Protein AF-A0A935S650-F1 (afdb_monomer_lite)

Structure (mmCIF, N/CA/C/O backbone):
data_AF-A0A935S650-F1
#
_entry.id   AF-A0A935S650-F1
#
loop_
_atom_site.group_PDB
_atom_site.id
_atom_site.type_symbol
_atom_site.label_atom_id
_atom_site.label_alt_id
_atom_site.label_comp_id
_atom_site.label_asym_id
_atom_site.label_entity_id
_atom_site.label_seq_id
_atom_site.pdbx_PDB_ins_code
_atom_site.Cartn_x
_atom_site.Cartn_y
_atom_site.Cartn_z
_atom_site.occupancy
_atom_site.B_iso_or_equiv
_atom_site.auth_seq_id
_atom_site.auth_comp_id
_atom_site.auth_asym_id
_atom_site.auth_atom_id
_atom_site.pdbx_PDB_model_num
ATOM 1 N N . MET A 1 1 ? -22.425 5.158 21.157 1.00 44.53 1 MET A N 1
ATOM 2 C CA . MET A 1 1 ? -22.188 5.793 22.483 1.00 44.53 1 MET A CA 1
ATOM 3 C C . MET A 1 1 ? -23.278 5.501 23.523 1.00 44.53 1 MET A C 1
ATOM 5 O O . MET A 1 1 ? -22.926 5.387 24.690 1.00 44.53 1 MET A O 1
ATOM 9 N N . LYS A 1 2 ? -24.559 5.324 23.147 1.00 39.94 2 LYS A N 1
ATOM 10 C CA . LYS A 1 2 ? -25.640 4.951 24.092 1.00 39.94 2 LYS A CA 1
ATOM 11 C C . LYS A 1 2 ? -25.453 3.573 24.757 1.00 39.94 2 LYS A C 1
ATOM 13 O O . LYS A 1 2 ? -25.749 3.419 25.933 1.00 39.94 2 LYS A O 1
ATOM 18 N N . GLU A 1 3 ? -24.886 2.600 24.050 1.00 50.50 3 GLU A N 1
ATOM 19 C CA . GLU A 1 3 ? -24.751 1.213 24.533 1.00 50.50 3 GLU A CA 1
ATOM 20 C C . GLU A 1 3 ? -23.638 1.019 25.583 1.00 50.50 3 GLU A C 1
ATOM 22 O O . GLU A 1 3 ? -23.777 0.264 26.544 1.00 50.50 3 GLU A O 1
ATOM 27 N N . ILE A 1 4 ? -22.547 1.778 25.440 1.00 54.16 4 ILE A N 1
ATOM 28 C CA . ILE A 1 4 ? -21.405 1.791 26.366 1.00 54.16 4 ILE A CA 1
ATOM 29 C C . ILE A 1 4 ? -21.787 2.445 27.698 1.00 54.16 4 ILE A C 1
ATOM 31 O O . ILE A 1 4 ? -21.360 1.981 28.752 1.00 54.16 4 ILE A O 1
ATOM 35 N N . GLY A 1 5 ? -22.628 3.486 27.663 1.00 46.88 5 GLY A N 1
ATOM 36 C CA . GLY A 1 5 ? -23.186 4.114 28.864 1.00 46.88 5 GLY A CA 1
ATOM 37 C C . GLY A 1 5 ? -24.144 3.192 29.623 1.00 46.88 5 GLY A C 1
ATOM 38 O O . GLY A 1 5 ? -24.077 3.123 30.847 1.00 46.88 5 GLY A O 1
ATOM 39 N N . LEU A 1 6 ? -24.963 2.417 28.900 1.00 52.47 6 LEU A N 1
ATOM 40 C CA . LEU A 1 6 ? -25.920 1.476 29.489 1.00 52.47 6 LEU A CA 1
ATOM 41 C C . LEU A 1 6 ? -25.228 0.262 30.137 1.00 52.47 6 LEU A C 1
ATOM 43 O O . LEU A 1 6 ? -25.540 -0.090 31.271 1.00 52.47 6 LEU A O 1
ATOM 47 N N . ARG A 1 7 ? -24.219 -0.337 29.482 1.00 54.44 7 ARG A N 1
ATOM 48 C CA . ARG A 1 7 ? -23.459 -1.474 30.054 1.00 54.44 7 ARG A CA 1
ATOM 49 C C . ARG A 1 7 ? -22.624 -1.103 31.278 1.00 54.44 7 ARG A C 1
ATOM 51 O O . ARG A 1 7 ? -22.402 -1.940 32.149 1.00 54.44 7 ARG A O 1
ATOM 58 N N . LYS A 1 8 ? -22.174 0.148 31.363 1.00 51.31 8 LYS A N 1
ATOM 59 C CA . LYS A 1 8 ? -21.418 0.656 32.512 1.00 51.31 8 LYS A CA 1
ATOM 60 C C . LYS A 1 8 ? -22.317 0.956 33.714 1.00 51.31 8 LYS A C 1
ATOM 62 O O . LYS A 1 8 ? -21.883 0.759 34.842 1.00 51.31 8 LYS A O 1
ATOM 67 N N . ALA A 1 9 ? -23.564 1.367 33.466 1.00 49.00 9 ALA A N 1
ATOM 68 C CA . ALA A 1 9 ? -24.593 1.542 34.493 1.00 49.00 9 ALA A CA 1
ATOM 69 C C . ALA A 1 9 ? -25.080 0.205 35.088 1.00 49.00 9 ALA A C 1
ATOM 71 O O . ALA A 1 9 ? -25.530 0.174 36.226 1.00 49.00 9 ALA A O 1
ATOM 72 N N . LEU A 1 10 ? -24.935 -0.899 34.344 1.00 49.69 10 LEU A N 1
ATOM 73 C CA . LEU A 1 10 ? -25.319 -2.256 34.757 1.00 49.69 10 LEU A CA 1
ATOM 74 C C . LEU A 1 10 ? -24.175 -3.075 35.397 1.00 49.69 10 LEU A C 1
ATOM 76 O O . LEU A 1 10 ? -24.329 -4.272 35.611 1.00 49.69 10 LEU A O 1
ATOM 80 N N . GLY A 1 11 ? -23.024 -2.462 35.704 1.00 46.97 11 GLY A N 1
ATOM 81 C CA . GLY A 1 11 ? -21.933 -3.131 36.432 1.00 46.97 11 GLY A CA 1
ATOM 82 C C . GLY A 1 11 ? -20.932 -3.921 35.577 1.00 46.97 11 GLY A C 1
ATOM 83 O O . GLY A 1 11 ? -20.191 -4.747 36.108 1.00 46.97 11 GLY A O 1
ATOM 84 N N . SER A 1 12 ? -20.852 -3.683 34.261 1.00 50.22 12 SER A N 1
ATOM 85 C CA . SER A 1 12 ? -19.874 -4.383 33.413 1.00 50.22 12 SER A CA 1
ATOM 86 C C . SER A 1 12 ? -18.430 -3.950 33.725 1.00 50.22 12 SER A C 1
ATOM 88 O O . SER A 1 12 ? -18.056 -2.779 33.598 1.00 50.22 12 SER A O 1
ATOM 90 N N . TYR A 1 13 ? -17.603 -4.923 34.125 1.00 60.00 13 TYR A N 1
ATOM 91 C CA . TYR A 1 13 ? -16.174 -4.762 34.394 1.00 60.00 13 TYR A CA 1
ATOM 92 C C . TYR A 1 13 ? -15.436 -4.232 33.153 1.00 60.00 13 TYR A C 1
ATOM 94 O O . TYR A 1 13 ? -15.583 -4.759 32.051 1.00 60.00 13 TYR A O 1
ATOM 102 N N . LYS A 1 14 ? -14.556 -3.237 33.341 1.00 58.75 14 LYS A N 1
ATOM 103 C CA . LYS A 1 14 ? -13.725 -2.602 32.290 1.00 58.75 14 LYS A CA 1
ATOM 104 C C . LYS A 1 14 ? -13.040 -3.597 31.329 1.00 58.75 14 LYS A C 1
ATOM 106 O O . LYS A 1 14 ? -12.880 -3.298 30.150 1.00 58.75 14 LYS A O 1
ATOM 111 N N . SER A 1 15 ? -12.693 -4.793 31.813 1.00 62.84 15 SER A N 1
ATOM 112 C CA . SER A 1 15 ? -12.091 -5.893 31.038 1.00 62.84 15 SER A CA 1
ATOM 113 C C . SER A 1 15 ? -12.995 -6.455 29.926 1.00 62.84 15 SER A C 1
ATOM 115 O O . SER A 1 15 ? -12.497 -6.904 28.893 1.00 62.84 15 SER A O 1
ATOM 117 N N . GLN A 1 16 ? -14.320 -6.436 30.099 1.00 66.19 16 GLN A N 1
ATOM 118 C CA . GLN A 1 16 ? -15.260 -6.963 29.105 1.00 66.19 16 GLN A CA 1
ATOM 119 C C . GLN A 1 16 ? -15.404 -6.013 27.906 1.00 66.19 16 GLN A C 1
ATOM 121 O O . GLN A 1 16 ? -15.473 -6.464 26.765 1.00 66.19 16 GLN A O 1
ATOM 126 N N . MET A 1 17 ? -15.366 -4.698 28.149 1.00 66.38 17 MET A N 1
ATOM 127 C CA . MET A 1 17 ? -15.367 -3.687 27.084 1.00 66.38 17 MET A CA 1
ATOM 128 C C . MET A 1 17 ? -14.085 -3.733 26.249 1.00 66.38 17 MET A C 1
ATOM 130 O O . MET A 1 17 ? -14.154 -3.697 25.025 1.00 66.38 17 MET A O 1
ATOM 134 N N . VAL A 1 18 ? -12.926 -3.873 26.901 1.00 67.38 18 VAL A N 1
ATOM 135 C CA . VAL A 1 18 ? -11.626 -4.016 26.220 1.00 67.38 18 VAL A CA 1
ATOM 136 C C . VAL A 1 18 ? -11.619 -5.231 25.291 1.00 67.38 18 VAL A C 1
ATOM 138 O O . VAL A 1 18 ? -11.234 -5.106 24.132 1.00 67.38 18 VAL A O 1
ATOM 141 N N . ARG A 1 19 ? -12.101 -6.390 25.764 1.00 70.50 19 ARG A N 1
ATOM 142 C CA . ARG A 1 19 ? -12.183 -7.614 24.948 1.00 70.50 19 ARG A CA 1
ATOM 143 C C . ARG A 1 19 ? -13.091 -7.462 23.727 1.00 70.50 19 ARG A C 1
ATOM 145 O O . ARG A 1 19 ? -12.725 -7.938 22.660 1.00 70.50 19 ARG A O 1
ATOM 152 N N . LEU A 1 20 ? -14.229 -6.779 23.864 1.00 78.69 20 LEU A N 1
ATOM 153 C CA . LEU A 1 20 ? -15.151 -6.544 22.750 1.00 78.69 20 LEU A CA 1
ATOM 154 C C . LEU A 1 20 ? -14.528 -5.653 21.666 1.00 78.69 20 LEU A C 1
ATOM 156 O O . LEU A 1 20 ? -14.564 -6.014 20.496 1.00 78.69 20 LEU A O 1
ATOM 160 N N . PHE A 1 21 ? -13.906 -4.536 22.055 1.00 70.06 21 PHE A N 1
ATOM 161 C CA . PHE A 1 21 ? -13.260 -3.630 21.098 1.00 70.06 21 PHE A CA 1
ATOM 162 C C . PHE A 1 21 ? -12.062 -4.269 20.392 1.00 70.06 21 PHE A C 1
ATOM 164 O O . PHE A 1 21 ? -11.855 -4.048 19.198 1.00 70.06 21 PHE A O 1
ATOM 171 N N . LEU A 1 22 ? -11.279 -5.076 21.113 1.00 74.44 22 LEU A N 1
ATOM 172 C CA . LEU A 1 22 ? -10.194 -5.845 20.509 1.00 74.44 22 LEU A CA 1
ATOM 173 C C . LEU A 1 22 ? -10.743 -6.865 19.506 1.00 74.44 22 LEU A C 1
ATOM 175 O O . LEU A 1 22 ? -10.247 -6.923 18.386 1.00 74.44 22 LEU A O 1
ATOM 179 N N . ALA A 1 23 ? -11.791 -7.615 19.863 1.00 80.19 23 ALA A N 1
ATOM 180 C CA . ALA A 1 23 ? -12.423 -8.578 18.959 1.00 80.19 23 ALA A CA 1
ATOM 181 C C . ALA A 1 23 ? -12.992 -7.911 17.694 1.00 80.19 23 ALA A C 1
ATOM 183 O O . ALA A 1 23 ? -12.776 -8.408 16.592 1.00 80.19 23 ALA A O 1
ATOM 184 N N . GLU A 1 24 ? -13.654 -6.761 17.833 1.00 77.06 24 GLU A N 1
ATOM 185 C CA . GLU A 1 24 ? -14.168 -5.975 16.704 1.00 77.06 24 GLU A CA 1
ATOM 186 C C . GLU A 1 24 ? -13.035 -5.485 15.787 1.00 77.06 24 GLU A C 1
ATOM 188 O O . GLU A 1 24 ? -13.132 -5.570 14.563 1.00 77.06 24 GLU A O 1
ATOM 193 N N . SER A 1 25 ? -11.916 -5.049 16.372 1.00 79.62 25 SER A N 1
ATOM 194 C CA . SER A 1 25 ? -10.740 -4.607 15.612 1.00 79.62 25 SER A CA 1
ATOM 195 C C . SER A 1 25 ? -10.094 -5.758 14.839 1.00 79.62 25 SER A C 1
ATOM 197 O O . SER A 1 25 ? -9.753 -5.596 13.668 1.00 79.62 25 SER A O 1
ATOM 199 N N . TYR A 1 26 ? -9.984 -6.939 15.455 1.00 81.31 26 TYR A N 1
ATOM 200 C CA . TYR A 1 26 ? -9.509 -8.147 14.777 1.00 81.31 26 TYR A CA 1
ATOM 201 C C . TYR A 1 26 ? -10.438 -8.584 13.643 1.00 81.31 26 TYR A C 1
ATOM 203 O O . TYR A 1 26 ? -9.949 -8.904 12.560 1.00 81.31 26 TYR A O 1
ATOM 211 N N . LEU A 1 27 ? -11.758 -8.552 13.850 1.00 84.69 27 LEU A N 1
ATOM 212 C CA . LEU A 1 27 ? -12.728 -8.843 12.790 1.00 84.69 27 LEU A CA 1
ATOM 213 C C . LEU A 1 27 ? -12.543 -7.903 11.597 1.00 84.69 27 LEU A C 1
ATOM 215 O O . LEU A 1 27 ? -12.499 -8.368 10.461 1.00 84.69 27 LEU A O 1
ATOM 219 N N . ASN A 1 28 ? -12.362 -6.605 11.845 1.00 82.88 28 ASN A N 1
ATOM 220 C CA . ASN A 1 28 ? -12.142 -5.633 10.778 1.00 82.88 28 ASN A CA 1
ATOM 221 C C . ASN A 1 28 ? -10.855 -5.919 9.981 1.00 82.88 28 ASN A C 1
ATOM 223 O O . ASN A 1 28 ? -10.863 -5.881 8.752 1.00 82.88 28 ASN A O 1
ATOM 227 N N . VAL A 1 29 ? -9.759 -6.280 10.660 1.00 85.75 29 VAL A N 1
ATOM 228 C CA . VAL A 1 29 ? -8.507 -6.667 9.985 1.00 85.75 29 VAL A CA 1
ATOM 229 C C . VAL A 1 29 ? -8.689 -7.935 9.147 1.00 85.75 29 VAL A C 1
ATOM 231 O O . VAL A 1 29 ? -8.203 -7.990 8.019 1.00 85.75 29 VAL A O 1
ATOM 234 N N . ILE A 1 30 ? -9.428 -8.929 9.646 1.00 86.12 30 ILE A N 1
ATOM 235 C CA . ILE A 1 30 ? -9.729 -10.155 8.890 1.00 86.12 30 ILE A CA 1
ATOM 236 C C . ILE A 1 30 ? -10.557 -9.837 7.637 1.00 86.12 30 ILE A C 1
ATOM 238 O O . ILE A 1 30 ? -10.225 -10.318 6.553 1.00 86.12 30 ILE A O 1
ATOM 242 N N . PHE A 1 31 ? -11.586 -8.990 7.751 1.00 88.94 31 PHE A N 1
ATOM 243 C CA . PHE A 1 31 ? -12.381 -8.555 6.598 1.00 88.94 31 PHE A CA 1
ATOM 244 C C . PHE A 1 31 ? -11.538 -7.796 5.569 1.00 88.94 31 PHE A C 1
ATOM 246 O O . PHE A 1 31 ? -11.625 -8.087 4.376 1.00 88.94 31 PHE A O 1
ATOM 253 N N . ALA A 1 32 ? -10.683 -6.875 6.016 1.00 88.12 32 ALA A N 1
ATOM 254 C CA . ALA A 1 32 ? -9.783 -6.139 5.135 1.00 88.12 32 ALA A CA 1
ATOM 255 C C . ALA A 1 32 ? -8.800 -7.069 4.404 1.00 88.12 32 ALA A C 1
ATOM 257 O O . ALA A 1 32 ? -8.544 -6.881 3.215 1.00 88.12 32 ALA A O 1
ATOM 258 N N . LEU A 1 33 ? -8.286 -8.104 5.076 1.00 87.75 33 LEU A N 1
ATOM 259 C CA . LEU A 1 33 ? -7.411 -9.103 4.456 1.00 87.75 33 LEU A CA 1
ATOM 260 C C . LEU A 1 33 ? -8.126 -9.964 3.425 1.00 87.75 33 LEU A C 1
ATOM 262 O O . LEU A 1 33 ? -7.573 -10.204 2.349 1.00 87.75 33 LEU A O 1
ATOM 266 N N . ALA A 1 34 ? -9.339 -10.421 3.738 1.00 89.81 34 ALA A N 1
ATOM 267 C CA . ALA A 1 34 ? -10.153 -11.174 2.793 1.00 89.81 34 ALA A CA 1
ATOM 268 C C . ALA A 1 34 ? -10.420 -10.330 1.540 1.00 89.81 34 ALA A C 1
ATOM 270 O O . ALA A 1 34 ? -10.147 -10.770 0.424 1.00 89.81 34 ALA A O 1
ATOM 271 N N . PHE A 1 35 ? -10.843 -9.079 1.733 1.00 92.19 35 PHE A N 1
ATOM 272 C CA . PHE A 1 35 ? -11.091 -8.139 0.646 1.00 92.19 35 PHE A CA 1
ATOM 273 C C . PHE A 1 35 ? -9.831 -7.863 -0.188 1.00 92.19 35 PHE A C 1
ATOM 275 O O . PHE A 1 35 ? -9.854 -7.991 -1.410 1.00 92.19 35 PHE A O 1
ATOM 282 N N . SER A 1 36 ? -8.702 -7.566 0.461 1.00 88.69 36 SER A N 1
ATOM 283 C CA . SER A 1 36 ? -7.420 -7.326 -0.214 1.00 88.69 36 SER A CA 1
ATOM 284 C C . SER A 1 36 ? -6.949 -8.537 -1.025 1.00 88.69 36 SER A C 1
ATOM 286 O O . SER A 1 36 ? -6.438 -8.369 -2.131 1.00 88.69 36 SER A O 1
ATOM 288 N N . THR A 1 37 ? -7.163 -9.756 -0.521 1.00 88.75 37 THR A N 1
ATOM 289 C CA . THR A 1 37 ? -6.792 -10.990 -1.232 1.00 88.75 37 THR A CA 1
ATOM 290 C C . THR A 1 37 ? -7.621 -11.178 -2.504 1.00 88.75 37 THR A C 1
ATOM 292 O O . THR A 1 37 ? -7.067 -11.536 -3.543 1.00 88.75 37 THR A O 1
ATOM 295 N N . VAL A 1 38 ? -8.924 -10.880 -2.454 1.00 91.81 38 VAL A N 1
ATOM 296 C CA . VAL A 1 38 ? -9.804 -10.918 -3.635 1.00 91.81 38 VAL A CA 1
ATOM 297 C C . VAL A 1 38 ? -9.360 -9.894 -4.680 1.00 91.81 38 VAL A C 1
ATOM 299 O O . VAL A 1 38 ? -9.210 -10.236 -5.852 1.00 91.81 38 VAL A O 1
ATOM 302 N N . VAL A 1 39 ? -9.089 -8.656 -4.255 1.00 92.50 39 VAL A N 1
ATOM 303 C CA . VAL A 1 39 ? -8.616 -7.592 -5.155 1.00 92.50 39 VAL A CA 1
ATOM 304 C C . VAL A 1 39 ? -7.274 -7.958 -5.791 1.00 92.50 39 VAL A C 1
ATOM 306 O O . VAL A 1 39 ? -7.117 -7.781 -6.995 1.00 92.50 39 VAL A O 1
ATOM 309 N N . TYR A 1 40 ? -6.330 -8.522 -5.029 1.00 90.25 40 TYR A N 1
ATOM 310 C CA . TYR A 1 40 ? -5.056 -9.008 -5.572 1.00 90.25 40 TYR A CA 1
ATOM 311 C C . TYR A 1 40 ? -5.270 -10.040 -6.684 1.00 90.25 40 TYR A C 1
ATOM 313 O O . TYR A 1 40 ? -4.647 -9.940 -7.738 1.00 90.25 40 TYR A O 1
ATOM 321 N N . TRP A 1 41 ? -6.158 -11.014 -6.470 1.00 88.31 41 TRP A N 1
ATOM 322 C CA . TRP A 1 41 ? -6.380 -12.083 -7.442 1.00 88.31 41 TRP A CA 1
ATOM 323 C C . TRP A 1 41 ? -6.990 -11.562 -8.750 1.00 88.31 41 TRP A C 1
ATOM 325 O O . TRP A 1 41 ? -6.620 -12.027 -9.824 1.00 88.31 41 TRP A O 1
ATOM 335 N N . LEU A 1 42 ? -7.854 -10.544 -8.667 1.00 89.81 42 LEU A N 1
ATOM 336 C CA . LEU A 1 42 ? -8.420 -9.856 -9.833 1.00 89.81 42 LEU A CA 1
ATOM 337 C C . LEU A 1 42 ? -7.412 -8.931 -10.534 1.00 89.81 42 LEU A C 1
ATOM 339 O O . LEU A 1 42 ? -7.421 -8.829 -11.758 1.00 89.81 42 LEU A O 1
ATOM 343 N N . ALA A 1 43 ? -6.540 -8.262 -9.777 1.00 87.94 43 ALA A N 1
ATOM 344 C CA . ALA A 1 43 ? -5.564 -7.316 -10.316 1.00 87.94 43 ALA A CA 1
ATOM 345 C C . ALA A 1 43 ? -4.319 -7.997 -10.913 1.00 87.94 43 ALA A C 1
ATOM 347 O O . ALA A 1 43 ? -3.727 -7.464 -11.851 1.00 87.94 43 ALA A O 1
ATOM 348 N N . LYS A 1 44 ? -3.930 -9.176 -10.405 1.00 86.56 44 LYS A N 1
ATOM 349 C CA . LYS A 1 44 ? -2.772 -9.952 -10.883 1.00 86.56 44 LYS A CA 1
ATOM 350 C C . LYS A 1 44 ? -2.750 -10.141 -12.409 1.00 86.56 44 LYS A C 1
ATOM 352 O O . LYS A 1 44 ? -1.751 -9.744 -13.001 1.00 86.56 44 LYS A O 1
ATOM 357 N N . PRO A 1 45 ? -3.798 -10.678 -13.069 1.00 87.06 45 PRO A N 1
ATOM 358 C CA . PRO A 1 45 ? -3.760 -10.890 -14.518 1.00 87.06 45 PRO A CA 1
ATOM 359 C C . PRO A 1 45 ? -3.658 -9.580 -15.311 1.00 87.06 45 PRO A C 1
ATOM 361 O O . PRO A 1 45 ? -3.013 -9.548 -16.353 1.00 87.06 45 PRO A O 1
ATOM 364 N N . LEU A 1 46 ? -4.250 -8.487 -14.814 1.00 85.06 46 LEU A N 1
ATOM 365 C CA . LEU A 1 46 ? -4.132 -7.172 -15.453 1.00 85.06 46 LEU A CA 1
ATOM 366 C C . LEU A 1 46 ? -2.676 -6.694 -15.445 1.00 85.06 46 LEU A C 1
ATOM 368 O O . LEU A 1 46 ? -2.173 -6.244 -16.469 1.00 85.06 46 LEU A O 1
ATOM 372 N N . PHE A 1 47 ? -1.986 -6.852 -14.315 1.00 82.69 47 PHE A N 1
ATOM 373 C CA . PHE A 1 47 ? -0.572 -6.498 -14.194 1.00 82.69 47 PHE A CA 1
ATOM 374 C C . PHE A 1 47 ? 0.347 -7.397 -15.027 1.00 82.69 47 PHE A C 1
ATOM 376 O O . PHE A 1 47 ? 1.276 -6.896 -15.655 1.00 82.69 47 PHE A O 1
ATOM 383 N N . GLU A 1 48 ? 0.089 -8.706 -15.066 1.00 86.19 48 GLU A N 1
ATOM 384 C CA . GLU A 1 48 ? 0.878 -9.642 -15.881 1.00 86.19 48 GLU A CA 1
ATOM 385 C C . GLU A 1 48 ? 0.796 -9.309 -17.378 1.00 86.19 48 GLU A C 1
ATOM 387 O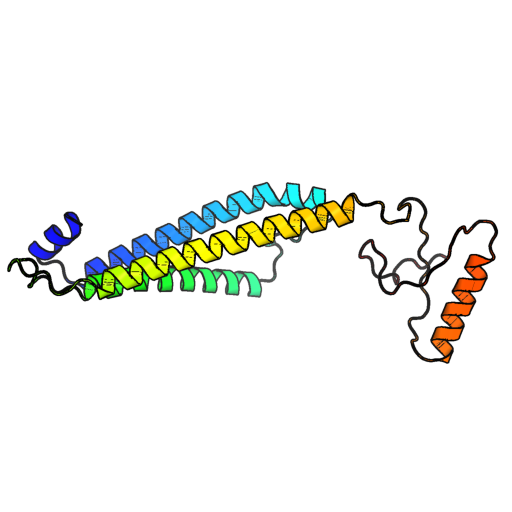 O . GLU A 1 48 ? 1.809 -9.395 -18.071 1.00 86.19 48 GLU A O 1
ATOM 392 N N . ASN A 1 49 ? -0.367 -8.852 -17.856 1.00 82.88 49 ASN A N 1
ATOM 393 C CA . ASN A 1 49 ? -0.542 -8.401 -19.240 1.00 82.88 49 ASN A CA 1
ATOM 394 C C . ASN A 1 49 ? 0.201 -7.090 -19.541 1.00 82.88 49 ASN A C 1
ATOM 396 O O . ASN A 1 49 ? 0.722 -6.931 -20.639 1.00 82.88 49 ASN A O 1
ATOM 400 N N . ILE A 1 50 ? 0.267 -6.155 -18.586 1.00 77.69 50 ILE A N 1
ATOM 401 C CA . ILE A 1 50 ? 0.975 -4.875 -18.776 1.00 77.69 50 ILE A CA 1
ATOM 402 C C . ILE A 1 50 ? 2.493 -5.096 -18.836 1.00 77.69 50 ILE A C 1
ATOM 404 O O . ILE A 1 50 ? 3.176 -4.497 -19.659 1.00 77.69 50 ILE A O 1
ATOM 408 N N . VAL A 1 51 ? 3.028 -5.962 -17.970 1.00 78.31 51 VAL A N 1
ATOM 409 C CA . VAL A 1 51 ? 4.482 -6.182 -17.838 1.00 78.31 51 VAL A CA 1
ATOM 410 C C . VAL A 1 51 ? 4.986 -7.307 -18.760 1.00 78.31 51 VAL A C 1
ATOM 412 O O . VAL A 1 51 ? 6.191 -7.539 -18.845 1.00 78.31 51 VAL A O 1
ATOM 415 N N . ASN A 1 52 ? 4.083 -8.016 -19.454 1.00 72.94 52 ASN A N 1
ATOM 416 C CA . ASN A 1 52 ? 4.384 -9.190 -20.288 1.00 72.94 52 ASN A CA 1
ATOM 417 C C . ASN A 1 52 ? 5.258 -10.242 -19.574 1.00 72.94 52 ASN A C 1
ATOM 419 O O . ASN A 1 52 ? 6.053 -10.946 -20.192 1.00 72.94 52 ASN A O 1
ATOM 423 N N . ASN A 1 53 ? 5.108 -10.361 -18.254 1.00 75.19 53 ASN A N 1
ATOM 424 C CA . ASN A 1 53 ? 5.878 -11.271 -17.413 1.00 75.19 53 ASN A CA 1
ATOM 425 C C . ASN A 1 53 ? 4.984 -11.904 -16.348 1.00 75.19 53 ASN A C 1
ATOM 427 O O . ASN A 1 53 ? 4.086 -11.262 -15.801 1.00 75.19 53 ASN A O 1
ATOM 431 N N . LYS A 1 54 ? 5.253 -13.175 -16.025 1.00 77.69 54 LYS A N 1
ATOM 432 C CA . LYS A 1 54 ? 4.526 -13.898 -14.974 1.00 77.69 54 LYS A CA 1
ATOM 433 C C . LYS A 1 54 ? 5.021 -13.465 -13.599 1.00 77.69 54 LYS A C 1
ATOM 435 O O . LYS A 1 54 ? 6.212 -13.564 -13.305 1.00 77.69 54 LYS A O 1
ATOM 440 N N . LEU A 1 55 ? 4.098 -13.043 -12.742 1.00 76.81 55 LEU A N 1
ATOM 441 C CA . LEU A 1 55 ? 4.398 -12.703 -11.358 1.00 76.81 55 LEU A CA 1
ATOM 442 C C . LEU A 1 55 ? 4.347 -13.965 -10.495 1.00 76.81 55 LEU A C 1
ATOM 444 O O . LEU A 1 55 ? 3.456 -14.809 -10.641 1.00 76.81 55 LEU A O 1
ATOM 448 N N . ILE A 1 56 ? 5.288 -14.064 -9.554 1.00 77.44 56 ILE A N 1
ATOM 449 C CA . ILE A 1 56 ? 5.318 -15.140 -8.559 1.00 77.44 56 ILE A CA 1
ATOM 450 C C . ILE A 1 56 ? 4.008 -15.097 -7.763 1.00 77.44 56 ILE A C 1
ATOM 452 O O . ILE A 1 56 ? 3.589 -14.044 -7.270 1.00 77.44 56 ILE A O 1
ATOM 456 N N . SER A 1 57 ? 3.336 -16.243 -7.666 1.00 77.75 57 SER A N 1
ATOM 457 C CA . SER A 1 57 ? 2.082 -16.349 -6.928 1.00 77.75 57 SER A CA 1
ATOM 458 C C . SER A 1 57 ? 2.330 -16.248 -5.425 1.00 77.75 57 SER A C 1
ATOM 460 O O . SER A 1 57 ? 3.331 -16.752 -4.924 1.00 77.75 57 SER A O 1
ATOM 462 N N . ILE A 1 58 ? 1.376 -15.684 -4.674 1.00 74.19 58 ILE A N 1
ATOM 463 C CA . ILE A 1 58 ? 1.412 -15.647 -3.196 1.00 74.19 58 ILE A CA 1
ATOM 464 C C . ILE A 1 58 ? 1.599 -17.048 -2.585 1.00 74.19 58 ILE A C 1
ATOM 466 O O . ILE A 1 58 ? 2.124 -17.170 -1.482 1.00 74.19 58 ILE A O 1
ATOM 470 N N . ILE A 1 59 ? 1.171 -18.094 -3.292 1.00 76.25 59 ILE A N 1
ATOM 471 C CA . ILE A 1 59 ? 1.240 -19.492 -2.845 1.00 76.25 59 ILE A CA 1
ATOM 472 C C . ILE A 1 59 ? 2.661 -20.060 -2.986 1.00 76.25 59 ILE A C 1
ATOM 474 O O . ILE A 1 59 ? 3.059 -20.902 -2.189 1.00 76.25 59 ILE A O 1
ATOM 478 N N . ASP A 1 60 ? 3.437 -19.549 -3.943 1.00 82.81 60 ASP A N 1
ATOM 479 C CA . ASP A 1 60 ? 4.805 -20.000 -4.225 1.00 82.81 60 ASP A CA 1
ATOM 480 C C . ASP A 1 60 ? 5.849 -19.210 -3.417 1.00 82.81 60 ASP A C 1
ATOM 482 O O . ASP A 1 60 ? 7.057 -19.398 -3.578 1.00 82.81 60 ASP A O 1
ATOM 486 N N . LEU A 1 61 ? 5.400 -18.296 -2.548 1.00 81.50 61 LEU A N 1
ATOM 487 C CA . LEU A 1 61 ? 6.293 -17.507 -1.713 1.00 81.50 61 LEU A CA 1
ATOM 488 C C . LEU A 1 61 ? 6.990 -18.387 -0.664 1.00 81.50 61 LEU A C 1
ATOM 490 O O . LEU A 1 61 ? 6.366 -19.267 -0.066 1.00 81.50 61 LEU A O 1
ATOM 494 N N . PRO A 1 62 ? 8.265 -18.097 -0.351 1.00 87.50 62 PRO A N 1
ATOM 495 C CA . PRO A 1 62 ? 8.977 -18.780 0.712 1.00 87.50 62 PRO A CA 1
ATOM 496 C C . PRO A 1 62 ? 8.220 -18.748 2.056 1.00 87.50 62 PRO A C 1
ATOM 498 O O . PRO A 1 62 ? 7.670 -17.703 2.428 1.00 87.50 62 PRO A O 1
ATOM 501 N N . PRO A 1 63 ? 8.270 -19.831 2.858 1.00 85.25 63 PRO A N 1
ATOM 502 C CA . PRO A 1 63 ? 7.528 -19.936 4.120 1.00 85.25 63 PRO A CA 1
ATOM 503 C C . PRO A 1 63 ? 7.816 -18.804 5.116 1.00 85.25 63 PRO A C 1
ATOM 505 O O . PRO A 1 63 ? 6.935 -18.386 5.866 1.00 85.25 63 PRO A O 1
ATOM 508 N N . HIS A 1 64 ? 9.040 -18.266 5.105 1.00 86.81 64 HIS A N 1
ATOM 509 C CA . HIS A 1 64 ? 9.431 -17.158 5.976 1.00 86.81 64 HIS A CA 1
ATOM 510 C C . HIS A 1 64 ? 8.657 -15.867 5.665 1.00 86.81 64 HIS A C 1
ATOM 512 O O . HIS A 1 64 ? 8.306 -15.132 6.587 1.00 86.81 64 HIS A O 1
ATOM 518 N N . ILE A 1 65 ? 8.323 -15.605 4.396 1.00 85.94 65 ILE A N 1
ATOM 519 C CA . ILE A 1 65 ? 7.556 -14.414 4.004 1.00 85.94 65 ILE A CA 1
ATOM 520 C C . ILE A 1 65 ? 6.100 -14.547 4.458 1.00 85.94 65 ILE A C 1
ATOM 522 O O . ILE A 1 65 ? 5.520 -13.589 4.972 1.00 85.94 65 ILE A O 1
ATOM 526 N N . LEU A 1 66 ? 5.519 -15.746 4.342 1.00 84.62 66 LEU A N 1
ATOM 527 C CA . LEU A 1 66 ? 4.174 -16.028 4.852 1.00 84.62 66 LEU A CA 1
ATOM 528 C C . LEU A 1 66 ? 4.097 -15.846 6.375 1.00 84.62 66 LEU A C 1
ATOM 530 O O . LEU A 1 66 ? 3.136 -15.257 6.875 1.00 84.62 66 LEU A O 1
ATOM 534 N N . PHE A 1 67 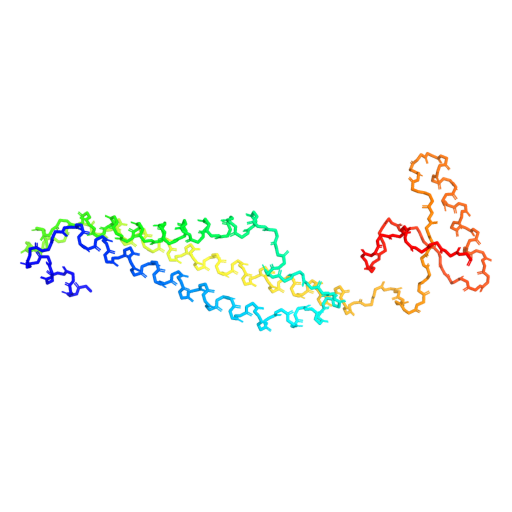? 5.132 -16.273 7.104 1.00 86.69 67 PHE A N 1
ATOM 535 C CA . PHE A 1 67 ? 5.221 -16.073 8.550 1.00 86.69 67 PHE A CA 1
ATOM 536 C C . PHE A 1 67 ? 5.310 -14.587 8.933 1.00 86.69 67 PHE A C 1
ATOM 538 O O . PHE A 1 67 ? 4.578 -14.129 9.812 1.00 86.69 67 PHE A O 1
ATOM 545 N N . ILE A 1 68 ? 6.142 -13.808 8.233 1.00 89.06 68 ILE A N 1
ATOM 546 C CA . ILE A 1 68 ? 6.241 -12.354 8.439 1.00 89.06 68 ILE A CA 1
ATOM 547 C C . ILE A 1 68 ? 4.893 -11.680 8.162 1.00 89.06 68 ILE A C 1
ATOM 549 O O . ILE A 1 68 ? 4.429 -10.879 8.974 1.00 89.06 68 ILE A O 1
ATOM 553 N N . LYS A 1 69 ? 4.220 -12.037 7.061 1.00 84.69 69 LYS A N 1
ATOM 554 C CA . LYS A 1 69 ? 2.889 -11.511 6.724 1.00 84.69 69 LYS A CA 1
ATOM 555 C C . LYS A 1 69 ? 1.882 -11.779 7.847 1.00 84.69 69 LYS A C 1
ATOM 557 O O . LYS A 1 69 ? 1.142 -10.875 8.2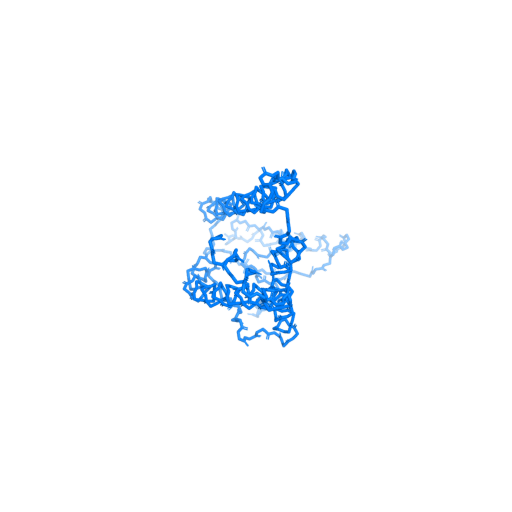29 1.00 84.69 69 LYS A O 1
ATOM 562 N N . PHE A 1 70 ? 1.873 -12.991 8.399 1.00 85.69 70 PHE A N 1
ATOM 563 C CA . PHE A 1 70 ? 1.005 -13.345 9.523 1.00 85.69 70 PHE A CA 1
ATOM 564 C C . PHE A 1 70 ? 1.305 -12.513 10.782 1.00 85.69 70 PHE A C 1
ATOM 566 O O . PHE A 1 70 ? 0.383 -11.985 11.407 1.00 85.69 70 PHE A O 1
ATOM 573 N N . LEU A 1 71 ? 2.586 -12.324 11.119 1.00 88.38 71 LEU A N 1
ATOM 574 C CA . LEU A 1 71 ? 3.003 -11.471 12.237 1.00 88.38 71 LEU A CA 1
ATOM 575 C C . LEU A 1 71 ? 2.559 -10.015 12.062 1.00 88.38 71 LEU A C 1
ATOM 577 O O . LEU A 1 71 ? 2.060 -9.407 13.008 1.00 88.38 71 LEU A O 1
ATOM 581 N N . VAL A 1 72 ? 2.696 -9.468 10.853 1.00 87.19 72 VAL A N 1
ATOM 582 C CA . VAL A 1 72 ? 2.265 -8.098 10.538 1.00 87.19 72 VAL A CA 1
ATOM 583 C C . VAL A 1 72 ? 0.756 -7.946 10.721 1.00 87.19 72 VAL A C 1
ATOM 585 O O . VAL A 1 72 ? 0.308 -6.973 11.321 1.00 87.19 72 VAL A O 1
ATOM 588 N N . VAL A 1 73 ? -0.035 -8.920 10.272 1.00 85.38 73 VAL A N 1
ATOM 589 C CA . VAL A 1 73 ? -1.494 -8.926 10.464 1.00 85.38 73 VAL A CA 1
ATOM 590 C C . VAL A 1 73 ? -1.875 -8.907 11.943 1.00 85.38 73 VAL A C 1
ATOM 592 O O . VAL A 1 73 ? -2.717 -8.104 12.354 1.00 85.38 73 VAL A O 1
ATOM 595 N N . LEU A 1 74 ? -1.240 -9.762 12.747 1.00 82.44 74 LEU A N 1
ATOM 596 C CA . LEU A 1 74 ? -1.449 -9.792 14.194 1.00 82.44 74 LEU A CA 1
ATOM 597 C C . LEU A 1 74 ? -1.092 -8.448 14.834 1.00 82.44 74 LEU A C 1
ATOM 599 O O . LEU A 1 74 ? -1.874 -7.913 15.621 1.00 82.44 74 LEU A O 1
ATOM 603 N N . ALA A 1 75 ? 0.052 -7.875 14.457 1.00 84.06 75 ALA A N 1
ATOM 604 C CA . ALA A 1 75 ? 0.493 -6.580 14.956 1.00 84.06 75 ALA A CA 1
ATOM 605 C C . ALA A 1 75 ? -0.493 -5.459 14.590 1.00 84.06 75 ALA A C 1
ATOM 607 O O . ALA A 1 75 ? -0.833 -4.648 15.449 1.00 84.06 75 ALA A O 1
ATOM 608 N N . LEU A 1 76 ? -1.012 -5.436 13.358 1.00 83.38 76 LEU A N 1
ATOM 609 C CA . LEU A 1 76 ? -1.994 -4.444 12.909 1.00 83.38 76 LEU A CA 1
ATOM 610 C C . LEU A 1 76 ? -3.317 -4.542 13.681 1.00 83.38 76 LEU A C 1
ATOM 612 O O . LEU A 1 76 ? -3.837 -3.515 14.120 1.00 83.38 76 LEU A O 1
ATOM 616 N N . GLY A 1 77 ? -3.839 -5.754 13.897 1.00 76.56 77 GLY A N 1
ATOM 617 C CA . GLY A 1 77 ? -5.046 -5.968 14.708 1.00 76.56 77 GLY A CA 1
ATOM 618 C C . GLY A 1 77 ? -4.851 -5.549 16.164 1.00 76.56 77 GLY A C 1
ATOM 619 O O . GLY A 1 77 ? -5.709 -4.880 16.748 1.00 76.56 77 GLY A O 1
ATOM 620 N N . PHE A 1 78 ? -3.685 -5.866 16.726 1.00 74.69 78 PHE A N 1
ATOM 621 C CA . PHE A 1 78 ? -3.331 -5.491 18.087 1.00 74.69 78 PHE A CA 1
ATOM 622 C C . PHE A 1 78 ? -3.193 -3.973 18.246 1.00 74.69 78 PHE A C 1
ATOM 624 O O . PHE A 1 78 ? -3.869 -3.395 19.093 1.00 74.69 78 PHE A O 1
ATOM 631 N N . ILE A 1 79 ? -2.392 -3.310 17.407 1.00 75.44 79 ILE A N 1
ATOM 632 C CA . ILE A 1 79 ? -2.159 -1.856 17.454 1.00 75.44 79 ILE A CA 1
ATOM 633 C C . ILE A 1 79 ? -3.457 -1.087 17.169 1.00 75.44 79 ILE A C 1
ATOM 635 O O . ILE A 1 79 ? -3.788 -0.141 17.889 1.00 75.44 79 ILE A O 1
ATOM 639 N N . GLY A 1 80 ? -4.222 -1.522 16.162 1.00 68.94 80 GLY A N 1
ATOM 640 C CA . GLY A 1 80 ? -5.491 -0.906 15.779 1.00 68.94 80 GLY A CA 1
ATOM 641 C C . GLY A 1 80 ? -6.562 -0.998 16.867 1.00 68.94 80 GLY A C 1
ATOM 642 O O . GLY A 1 80 ? -7.313 -0.042 17.057 1.00 68.94 80 GLY A O 1
ATOM 643 N N . GLY A 1 81 ? -6.603 -2.104 17.620 1.00 64.69 81 GLY A N 1
ATOM 644 C CA . GLY A 1 81 ? -7.562 -2.306 18.711 1.00 64.69 81 GLY A CA 1
ATOM 645 C C . GLY A 1 81 ? -7.107 -1.793 20.080 1.00 64.69 81 GLY A C 1
ATOM 646 O O . GLY A 1 81 ? -7.945 -1.414 20.904 1.00 64.69 81 GLY A O 1
ATOM 647 N N . LEU A 1 82 ? -5.798 -1.710 20.327 1.00 66.56 82 LEU A N 1
ATOM 648 C CA . LEU A 1 82 ? -5.233 -1.146 21.559 1.00 66.56 82 LEU A CA 1
ATOM 649 C C . LEU A 1 82 ? -5.628 0.313 21.753 1.00 66.56 82 LEU A C 1
ATOM 651 O O . LEU A 1 82 ? -5.979 0.716 22.863 1.00 66.56 82 LEU A O 1
ATOM 655 N N . TYR A 1 83 ? -5.598 1.089 20.670 1.00 63.16 83 TYR A N 1
ATOM 656 C CA . TYR A 1 83 ? -5.900 2.514 20.693 1.00 63.16 83 TYR A CA 1
ATOM 657 C C . TYR A 1 83 ? -7.318 2.816 21.227 1.00 63.16 83 TYR A C 1
ATOM 659 O O . TYR A 1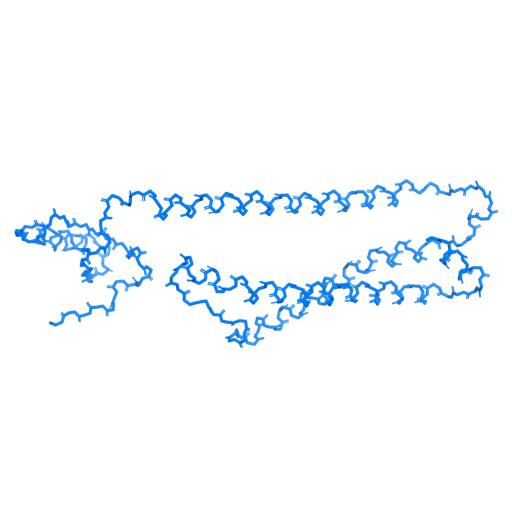 83 ? -7.437 3.519 22.237 1.00 63.16 83 TYR A O 1
ATOM 667 N N . PRO A 1 84 ? -8.410 2.262 20.662 1.00 55.75 84 PRO A N 1
ATOM 668 C CA . PRO A 1 84 ? -9.749 2.452 21.211 1.00 55.75 84 PRO A CA 1
ATOM 669 C C . PRO A 1 84 ? -9.925 1.775 22.576 1.00 55.75 84 PRO A C 1
ATOM 671 O O . PRO A 1 84 ? -10.536 2.374 23.462 1.00 55.75 84 PRO A O 1
ATOM 674 N N . ALA A 1 85 ? -9.370 0.580 22.799 1.00 59.12 85 ALA A N 1
ATOM 675 C CA . ALA A 1 85 ? -9.574 -0.154 24.047 1.00 59.12 85 ALA A CA 1
ATOM 676 C C . ALA A 1 85 ? -8.946 0.541 25.271 1.00 59.12 85 ALA A C 1
ATOM 678 O O . ALA A 1 85 ? -9.584 0.635 26.325 1.00 59.12 85 ALA A O 1
ATOM 679 N N . PHE A 1 86 ? -7.729 1.078 25.142 1.00 58.66 86 PHE A N 1
ATOM 680 C CA . PHE A 1 86 ? -7.049 1.773 26.238 1.00 58.66 86 PHE A CA 1
ATOM 681 C C . PHE A 1 86 ? -7.734 3.108 26.569 1.00 58.66 86 PHE A C 1
ATOM 683 O O . PHE A 1 86 ? -7.983 3.415 27.737 1.00 58.66 86 PHE A O 1
ATOM 690 N N . ILE A 1 87 ? -8.142 3.855 25.537 1.00 57.59 87 ILE A N 1
ATOM 691 C CA . ILE A 1 87 ? -8.839 5.142 25.670 1.00 57.59 87 ILE A CA 1
ATOM 692 C C . ILE A 1 87 ? -10.251 4.977 26.258 1.00 57.59 87 ILE A C 1
ATOM 694 O O . ILE A 1 87 ? -10.666 5.785 27.087 1.00 57.59 87 ILE A O 1
ATOM 698 N N . LEU A 1 88 ? -11.011 3.953 25.854 1.00 54.56 88 LEU A N 1
ATOM 699 C CA . LEU A 1 88 ? -12.370 3.728 26.365 1.00 54.56 88 LEU A CA 1
ATOM 700 C C . LEU A 1 88 ? -12.386 3.093 27.763 1.00 54.56 88 LEU A C 1
ATOM 702 O O . LEU A 1 88 ? -13.295 3.386 28.545 1.00 54.56 88 LEU A O 1
ATOM 706 N N . SER A 1 89 ? -11.391 2.272 28.120 1.00 52.97 89 SER A N 1
ATOM 707 C CA . SER A 1 89 ? -11.329 1.663 29.460 1.00 52.97 89 SER A CA 1
ATOM 708 C C . SER A 1 89 ? -10.871 2.639 30.556 1.00 52.97 89 SER A C 1
ATOM 710 O O . SER A 1 89 ? -11.258 2.488 31.724 1.00 52.97 89 SER A O 1
ATOM 712 N N . SER A 1 90 ? -10.104 3.674 30.189 1.00 52.28 90 SER A N 1
ATOM 713 C CA . SER A 1 90 ? -9.673 4.728 31.115 1.00 52.28 90 SER A CA 1
ATOM 714 C C . SER A 1 90 ? -10.787 5.720 31.447 1.00 52.28 90 SER A C 1
ATOM 716 O O . SER A 1 90 ? -10.715 6.379 32.484 1.00 52.28 90 SER A O 1
ATOM 718 N N . MET A 1 91 ? -11.866 5.771 30.651 1.00 50.91 91 MET A N 1
ATOM 719 C CA . MET A 1 91 ? -13.048 6.555 30.999 1.00 50.91 91 MET A CA 1
ATOM 720 C C . MET A 1 91 ? -13.581 6.025 32.335 1.00 50.91 91 MET A C 1
ATOM 722 O O . MET A 1 91 ? -14.087 4.906 32.422 1.00 50.91 91 MET A O 1
ATOM 726 N N . GLN A 1 92 ? -13.476 6.794 33.411 1.00 44.78 92 GLN A N 1
ATOM 727 C CA . GLN A 1 92 ? -14.172 6.494 34.658 1.00 44.78 92 GLN A CA 1
ATOM 728 C C . GLN A 1 92 ? -15.650 6.859 34.465 1.00 44.78 92 GLN A C 1
ATOM 730 O O . GLN A 1 92 ? -15.981 7.901 33.913 1.00 44.78 92 GLN A O 1
ATOM 735 N N . ALA A 1 93 ? -16.561 5.955 34.835 1.00 46.53 93 ALA A N 1
ATOM 736 C CA . ALA A 1 93 ? -18.013 6.127 34.675 1.00 46.53 93 ALA A CA 1
ATOM 737 C C . ALA A 1 93 ? -18.613 7.242 35.543 1.00 46.53 93 ALA A C 1
ATOM 739 O O . ALA A 1 93 ? -19.812 7.477 35.475 1.00 46.53 93 ALA A O 1
ATOM 740 N N . PHE A 1 94 ? -17.819 7.862 36.413 1.00 45.53 94 PHE A N 1
ATOM 741 C CA . PHE A 1 94 ? -18.352 8.610 37.544 1.00 45.53 94 PHE A CA 1
ATOM 742 C C . PHE A 1 94 ? -18.546 10.108 37.280 1.00 45.53 94 PHE A C 1
ATOM 744 O O . PHE A 1 94 ? -19.334 10.738 37.977 1.00 45.53 94 PHE A O 1
ATOM 751 N N . GLU A 1 95 ? -17.913 10.687 36.253 1.00 45.06 95 GLU A N 1
ATOM 752 C CA . GLU A 1 95 ? -18.024 12.134 35.986 1.00 45.06 95 GLU A CA 1
ATOM 753 C C . GLU A 1 95 ? -19.124 12.504 34.978 1.00 45.06 95 GLU A C 1
ATOM 755 O O . GLU A 1 95 ? -19.585 13.642 34.946 1.00 45.06 95 GLU A O 1
ATOM 760 N N . THR A 1 96 ? -19.652 11.538 34.222 1.00 45.53 96 THR A N 1
ATOM 761 C CA . THR A 1 96 ? -20.755 11.784 33.275 1.00 45.53 96 THR A CA 1
ATOM 762 C C . THR A 1 96 ? -22.106 12.019 33.955 1.00 45.53 96 THR A C 1
ATOM 764 O O . THR A 1 96 ? -22.999 12.577 33.328 1.00 45.53 96 THR A O 1
ATOM 767 N N . LEU A 1 97 ? -22.261 11.642 35.231 1.00 44.56 97 LEU A N 1
ATOM 768 C CA . LEU A 1 97 ? -23.501 11.848 35.993 1.00 44.56 97 LEU A CA 1
ATOM 769 C C . LEU A 1 97 ? -23.589 13.226 36.682 1.00 44.56 97 LEU A C 1
ATOM 771 O O . LEU A 1 97 ? -24.658 13.591 37.158 1.00 44.56 97 LEU A O 1
ATOM 775 N N . LYS A 1 98 ? -22.494 14.004 36.738 1.00 40.75 98 LYS A N 1
ATOM 776 C CA . LYS A 1 98 ? -22.436 15.320 37.417 1.00 40.75 98 LYS A CA 1
ATOM 777 C C . LYS A 1 98 ? -22.452 16.528 36.467 1.00 40.75 98 LYS A C 1
ATOM 779 O O . LYS A 1 98 ? -22.177 17.644 36.898 1.00 40.75 98 LYS A O 1
ATOM 784 N N . GLY A 1 99 ? -22.742 16.336 35.176 1.00 44.59 99 GLY A N 1
ATOM 785 C CA . GLY A 1 99 ? -22.885 17.436 34.205 1.00 44.59 99 GLY A CA 1
ATOM 786 C C . GLY A 1 99 ? -21.602 18.222 33.894 1.00 44.59 99 GLY A C 1
ATOM 787 O O . GLY A 1 99 ? -21.623 19.133 33.074 1.00 44.59 99 GLY A O 1
ATOM 788 N N . LYS A 1 100 ? -20.464 17.859 34.493 1.00 46.41 100 LYS A N 1
ATOM 789 C CA . LYS A 1 100 ? -19.147 18.392 34.149 1.00 46.41 100 LYS A CA 1
ATOM 790 C C . LYS A 1 100 ? -18.433 17.328 33.336 1.00 46.41 100 LYS A C 1
ATOM 792 O O . LYS A 1 100 ? -17.864 16.408 33.906 1.00 46.41 100 LYS A O 1
ATOM 797 N N . LEU A 1 101 ? -18.500 17.428 32.007 1.00 51.88 101 LEU A N 1
ATOM 798 C CA . LEU A 1 101 ? -17.602 16.663 31.145 1.00 51.88 101 LEU A CA 1
ATOM 799 C C . LEU A 1 101 ? -16.169 17.099 31.503 1.00 51.88 101 LEU A C 1
ATOM 801 O O . LEU A 1 101 ? -15.814 18.238 31.181 1.00 51.88 101 LEU A O 1
ATOM 805 N N . PRO A 1 102 ? -15.339 16.266 32.156 1.00 48.84 102 PRO A N 1
ATOM 806 C CA . PRO A 1 102 ? -13.921 16.578 32.277 1.00 48.84 102 PRO A CA 1
ATOM 807 C C . PRO A 1 102 ? -13.370 16.737 30.863 1.00 48.84 102 PRO A C 1
ATOM 809 O O . PRO A 1 102 ? -13.650 15.916 29.994 1.00 48.84 102 PRO A O 1
ATOM 812 N N . ASN A 1 103 ? -12.653 17.830 30.616 1.00 49.38 103 ASN A N 1
ATOM 813 C CA . ASN A 1 103 ? -12.071 18.228 29.333 1.00 49.38 103 ASN A CA 1
ATOM 814 C C . ASN A 1 103 ? -11.694 17.047 28.401 1.00 49.38 103 ASN A C 1
ATOM 816 O O . ASN A 1 103 ? -10.561 16.572 28.383 1.00 49.38 103 ASN A O 1
ATOM 820 N N . ILE A 1 104 ? -12.623 16.646 27.522 1.00 54.78 104 ILE A N 1
ATOM 821 C CA . ILE A 1 104 ? -12.439 15.634 26.459 1.00 54.78 104 ILE A CA 1
ATOM 822 C C . ILE A 1 104 ? -11.655 16.240 25.270 1.00 54.78 104 ILE A C 1
ATOM 824 O O . ILE A 1 104 ? -11.770 15.808 24.124 1.00 54.78 104 ILE A O 1
ATOM 828 N N . LYS A 1 105 ? -10.846 17.283 25.497 1.00 51.78 105 LYS A N 1
ATOM 829 C CA . LYS A 1 105 ? -10.069 17.931 24.428 1.00 51.78 105 LYS A CA 1
ATOM 830 C C . LYS A 1 105 ? -8.975 17.000 23.901 1.00 51.78 105 LYS A C 1
ATOM 832 O O . LYS A 1 105 ? -8.840 16.858 22.691 1.00 51.78 105 LYS A O 1
ATOM 837 N N . VAL A 1 106 ? -8.277 16.285 24.785 1.00 55.25 106 VAL A N 1
ATOM 838 C CA . VAL A 1 106 ? -7.150 15.410 24.414 1.00 55.25 106 VAL A CA 1
ATOM 839 C C . VAL A 1 106 ? -7.613 14.224 23.552 1.00 55.25 106 VAL A C 1
ATOM 841 O O . VAL A 1 106 ? -7.082 14.010 22.469 1.00 55.25 106 VAL A O 1
ATOM 844 N N . ASN A 1 107 ? -8.679 13.517 23.946 1.00 60.28 107 ASN A N 1
ATOM 845 C CA . ASN A 1 107 ? -9.216 12.381 23.176 1.00 60.28 107 ASN A CA 1
ATOM 846 C C . ASN A 1 107 ? -9.727 12.794 21.776 1.00 60.28 107 ASN A C 1
ATOM 848 O O . ASN A 1 107 ? -9.575 12.058 20.804 1.00 60.28 107 ASN A O 1
ATOM 852 N N . SER A 1 108 ? -10.305 13.995 21.652 1.00 65.69 108 SER A N 1
ATOM 853 C CA . SER A 1 108 ? -10.758 14.528 20.359 1.00 65.69 108 SER A CA 1
ATOM 854 C C . SER A 1 108 ? -9.585 14.877 19.434 1.00 65.69 108 SER A C 1
ATOM 856 O O . SER A 1 108 ? -9.622 14.551 18.248 1.00 65.69 108 SER A O 1
ATOM 858 N N . ILE A 1 109 ? -8.516 15.477 19.972 1.00 69.06 109 ILE A N 1
ATOM 859 C CA . ILE A 1 109 ? -7.322 15.856 19.198 1.00 69.06 109 ILE A CA 1
ATOM 860 C C . ILE A 1 109 ? -6.591 14.617 18.673 1.00 69.06 109 ILE A C 1
ATOM 862 O O . ILE A 1 109 ? -6.259 14.568 17.492 1.00 69.06 109 ILE A O 1
ATOM 866 N N . PHE A 1 110 ? -6.402 13.590 19.505 1.00 66.75 110 PHE A N 1
ATOM 867 C CA . PHE A 1 110 ? -5.727 12.359 19.084 1.00 66.75 110 PHE A CA 1
ATOM 868 C C . PHE A 1 110 ? -6.492 11.617 17.978 1.00 66.75 110 PHE A C 1
ATOM 870 O O . PHE A 1 110 ? -5.877 11.190 17.003 1.00 66.75 110 PHE A O 1
ATOM 877 N N . LYS A 1 111 ? -7.826 11.510 18.073 1.00 68.00 111 LYS A N 1
ATOM 878 C CA . LYS A 1 111 ? -8.641 10.887 17.014 1.00 68.00 111 LYS A CA 1
ATOM 879 C C . LYS A 1 111 ? -8.587 11.680 15.715 1.00 68.00 111 LYS A C 1
ATOM 881 O O . LYS A 1 111 ? -8.437 11.092 14.650 1.00 68.00 111 LYS A O 1
ATOM 886 N N . LYS A 1 112 ? -8.680 13.010 15.803 1.00 72.38 112 LYS A N 1
ATOM 887 C CA . LYS A 1 112 ? -8.553 13.890 14.635 1.00 72.38 112 LYS A CA 1
ATOM 888 C C . LYS A 1 112 ? -7.178 13.757 13.986 1.00 72.38 112 LYS A C 1
ATOM 890 O O . LYS A 1 112 ? -7.109 13.623 12.774 1.00 72.38 112 LYS A O 1
ATOM 895 N N . SER A 1 113 ? -6.107 13.727 14.777 1.00 74.75 113 SER A N 1
ATOM 896 C CA . SER A 1 113 ? -4.743 13.541 14.273 1.00 74.75 113 SER A CA 1
ATOM 897 C C . SER A 1 113 ? -4.568 12.188 13.580 1.00 74.75 113 SER A C 1
ATOM 899 O O . SER A 1 113 ? -4.024 12.147 12.480 1.00 74.75 113 SER A O 1
ATOM 901 N N . LEU A 1 114 ? -5.096 11.105 14.160 1.00 76.81 114 LEU A N 1
ATOM 902 C CA . LEU A 1 114 ? -5.014 9.773 13.560 1.00 76.81 114 LEU A CA 1
ATOM 903 C C . LEU A 1 114 ? -5.783 9.689 12.231 1.00 76.81 114 LEU A C 1
ATOM 905 O O . LEU A 1 114 ? -5.273 9.122 11.270 1.00 76.81 114 LEU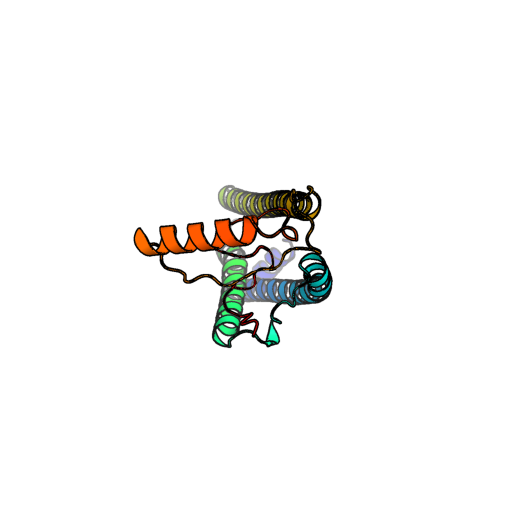 A O 1
ATOM 909 N N . ILE A 1 115 ? -6.974 10.294 12.156 1.00 78.00 115 ILE A N 1
ATOM 910 C CA . ILE A 1 115 ? -7.776 10.346 10.921 1.00 78.00 115 ILE A CA 1
ATOM 911 C C . ILE A 1 115 ? -7.062 11.165 9.842 1.00 78.00 115 ILE A C 1
ATOM 913 O O . ILE A 1 115 ? -6.991 10.733 8.695 1.00 78.00 115 ILE A O 1
ATOM 917 N N . VAL A 1 116 ? -6.499 12.322 10.203 1.00 85.25 116 VAL A N 1
ATOM 918 C CA . VAL A 1 116 ? -5.727 13.149 9.263 1.00 85.25 116 VAL A CA 1
ATOM 919 C C . VAL A 1 116 ? -4.511 12.377 8.754 1.00 85.25 116 VAL A C 1
ATOM 921 O O . VAL A 1 116 ? -4.288 12.335 7.552 1.00 85.25 116 VAL A O 1
ATOM 924 N N . PHE A 1 117 ? -3.774 11.694 9.634 1.00 82.88 117 PHE A N 1
ATOM 925 C CA . PHE A 1 117 ? -2.621 10.879 9.248 1.00 82.88 117 PHE A CA 1
ATOM 926 C C . PHE A 1 117 ? -2.991 9.747 8.276 1.00 82.88 117 PHE A C 1
ATOM 928 O O . PHE A 1 117 ? -2.318 9.561 7.263 1.00 82.88 117 PHE A O 1
ATOM 935 N N . GLN A 1 118 ? -4.085 9.026 8.541 1.00 81.50 118 GLN A N 1
ATOM 936 C CA . GLN A 1 118 ? -4.597 7.986 7.641 1.00 81.50 118 GLN A CA 1
ATOM 937 C C . GLN A 1 118 ? -4.957 8.551 6.263 1.00 81.50 118 GLN A C 1
ATOM 939 O O . GLN A 1 118 ? -4.613 7.955 5.243 1.00 81.50 118 GLN A O 1
ATOM 944 N N . PHE A 1 119 ? -5.616 9.711 6.229 1.00 87.69 119 PHE A N 1
ATOM 945 C CA . PHE A 1 119 ? -6.011 10.349 4.976 1.00 87.69 119 PHE A CA 1
ATOM 946 C C . PHE A 1 119 ? -4.799 10.852 4.183 1.00 87.69 119 PHE A C 1
ATOM 948 O O . PHE A 1 119 ? -4.736 10.663 2.970 1.00 87.69 119 PHE A O 1
ATOM 955 N N . THR A 1 120 ? -3.797 11.417 4.863 1.00 93.12 120 THR A N 1
ATOM 956 C CA . THR A 1 120 ? -2.530 11.825 4.243 1.00 93.12 120 THR A CA 1
ATOM 957 C C . THR A 1 120 ? -1.804 10.634 3.624 1.00 93.12 120 THR A C 1
ATOM 959 O O . THR A 1 120 ? -1.368 10.721 2.480 1.00 93.12 120 THR A O 1
ATOM 962 N N . LEU A 1 121 ? -1.711 9.502 4.333 1.00 90.50 121 LEU A N 1
ATOM 963 C CA . LEU A 1 121 ? -1.108 8.282 3.786 1.00 90.50 121 LEU A CA 1
ATOM 964 C C . LEU A 1 121 ? -1.844 7.786 2.538 1.00 90.50 121 LEU A C 1
ATOM 966 O O . LEU A 1 121 ? -1.201 7.475 1.537 1.00 90.50 121 LEU A O 1
ATOM 970 N N . ALA A 1 122 ? -3.179 7.754 2.568 1.00 90.88 122 ALA A N 1
ATOM 971 C CA . ALA A 1 122 ? -3.977 7.366 1.408 1.00 90.88 122 ALA A CA 1
ATOM 972 C C . ALA A 1 122 ? -3.741 8.306 0.211 1.00 90.88 122 ALA A C 1
ATOM 974 O O . ALA A 1 122 ? -3.586 7.842 -0.918 1.00 90.88 122 ALA A O 1
ATOM 975 N N . MET A 1 123 ? -3.649 9.615 0.461 1.00 93.62 123 MET A N 1
ATOM 976 C CA . MET A 1 123 ? -3.371 10.615 -0.570 1.00 93.62 123 MET A CA 1
ATOM 977 C C . MET A 1 123 ? -1.978 10.436 -1.182 1.00 93.62 123 MET A C 1
ATOM 979 O O . MET A 1 123 ? -1.845 10.478 -2.402 1.00 93.62 123 MET A O 1
ATOM 983 N N . ILE A 1 124 ? -0.955 10.178 -0.359 1.00 95.69 124 ILE A N 1
ATOM 984 C CA . ILE A 1 124 ? 0.408 9.896 -0.832 1.00 95.69 124 ILE A CA 1
ATOM 985 C C . ILE A 1 124 ? 0.408 8.671 -1.747 1.00 95.69 124 ILE A C 1
ATOM 987 O O . ILE A 1 124 ? 0.941 8.743 -2.851 1.00 95.69 124 ILE A O 1
ATOM 991 N N . VAL A 1 125 ? -0.217 7.567 -1.327 1.00 93.50 125 VAL A N 1
ATOM 992 C CA . VAL A 1 125 ? -0.290 6.338 -2.137 1.00 93.50 125 VAL A CA 1
ATOM 993 C C . VAL A 1 125 ? -0.987 6.597 -3.473 1.00 93.50 125 VAL A C 1
ATOM 995 O O . VAL A 1 125 ? -0.510 6.129 -4.506 1.00 93.50 125 VAL A O 1
ATOM 998 N N . LEU A 1 126 ? -2.074 7.373 -3.476 1.00 94.69 126 LEU A N 1
ATOM 999 C CA . LEU A 1 126 ? -2.796 7.736 -4.696 1.00 94.69 126 LEU A CA 1
ATOM 1000 C C . LEU A 1 126 ? -1.898 8.535 -5.651 1.00 94.69 126 LEU A C 1
ATOM 1002 O O . LEU A 1 126 ? -1.767 8.162 -6.816 1.00 94.69 126 LEU A O 1
ATOM 1006 N N . VAL A 1 127 ? -1.230 9.581 -5.154 1.00 95.12 127 VAL A N 1
ATOM 1007 C CA . VAL A 1 127 ? -0.325 10.415 -5.963 1.00 95.12 127 VAL A CA 1
ATOM 1008 C C . VAL A 1 127 ? 0.838 9.590 -6.510 1.00 95.12 127 VAL A C 1
ATOM 1010 O O . VAL A 1 127 ? 1.114 9.653 -7.704 1.00 95.12 127 VAL A O 1
ATOM 1013 N N . VAL A 1 128 ? 1.485 8.775 -5.674 1.00 94.88 128 VAL A N 1
ATOM 1014 C CA . VAL A 1 128 ? 2.594 7.905 -6.098 1.00 94.88 128 VAL A CA 1
ATOM 1015 C C . VAL A 1 128 ? 2.136 6.927 -7.179 1.00 94.88 128 VAL A C 1
ATOM 1017 O O . VAL A 1 128 ? 2.815 6.778 -8.189 1.00 94.88 128 VAL A O 1
ATOM 1020 N N . THR A 1 129 ? 0.966 6.309 -7.015 1.00 92.19 129 THR A N 1
ATOM 1021 C CA . THR A 1 129 ? 0.412 5.381 -8.013 1.00 92.19 129 THR A CA 1
ATOM 1022 C C . THR A 1 129 ? 0.125 6.090 -9.337 1.00 92.19 129 THR A C 1
ATOM 1024 O O . THR A 1 129 ? 0.463 5.565 -10.398 1.00 92.19 129 THR A O 1
ATOM 1027 N N . ALA A 1 130 ? -0.449 7.296 -9.293 1.00 92.00 130 ALA A N 1
ATOM 1028 C CA . ALA A 1 130 ? -0.714 8.092 -10.489 1.00 92.00 130 ALA A CA 1
ATOM 1029 C C . ALA A 1 130 ? 0.584 8.463 -11.224 1.00 92.00 130 ALA A C 1
ATOM 1031 O O . ALA A 1 130 ? 0.669 8.302 -12.440 1.00 92.00 130 ALA A O 1
ATOM 1032 N N . VAL A 1 131 ? 1.613 8.888 -10.485 1.00 93.00 131 VAL A N 1
ATOM 1033 C CA . VAL A 1 131 ? 2.929 9.221 -11.047 1.00 93.00 131 VAL A CA 1
ATOM 1034 C C . VAL A 1 131 ? 3.603 7.988 -11.650 1.00 93.00 131 VAL A C 1
ATOM 1036 O O . VAL A 1 131 ? 4.102 8.065 -12.766 1.00 93.00 131 VAL A O 1
ATOM 1039 N N . ILE A 1 132 ? 3.593 6.843 -10.961 1.00 90.00 132 ILE A N 1
ATOM 1040 C CA . ILE A 1 132 ? 4.173 5.595 -11.485 1.00 90.00 132 ILE A CA 1
ATOM 1041 C C . ILE A 1 132 ? 3.449 5.148 -12.757 1.00 90.00 132 ILE A C 1
ATOM 1043 O O . ILE A 1 132 ? 4.100 4.730 -13.706 1.00 90.00 132 ILE A O 1
ATOM 1047 N N . THR A 1 133 ? 2.121 5.270 -12.806 1.00 86.00 133 THR A N 1
ATOM 1048 C CA . THR A 1 133 ? 1.348 4.916 -14.009 1.00 86.00 133 THR A CA 1
ATOM 1049 C C . THR A 1 133 ? 1.768 5.783 -15.195 1.00 86.00 133 THR A C 1
ATOM 1051 O O . THR A 1 133 ? 2.067 5.252 -16.257 1.00 86.00 133 THR A O 1
ATOM 1054 N N . GLN A 1 134 ? 1.910 7.098 -14.990 1.00 85.00 134 GLN A N 1
ATOM 1055 C CA . GLN A 1 134 ? 2.421 7.999 -16.028 1.00 85.00 134 GLN A CA 1
ATOM 1056 C C . GLN A 1 134 ? 3.857 7.653 -16.442 1.00 85.00 134 GLN A C 1
ATOM 1058 O O . GLN A 1 134 ? 4.177 7.712 -17.622 1.00 85.00 134 GLN A O 1
ATOM 1063 N N . GLN A 1 135 ? 4.721 7.266 -15.497 1.00 82.56 135 GLN A N 1
ATOM 1064 C CA . GLN A 1 135 ? 6.084 6.827 -15.818 1.00 82.56 135 GLN A CA 1
ATOM 1065 C C . GLN A 1 135 ? 6.093 5.559 -16.675 1.00 82.56 135 GLN A C 1
ATOM 1067 O O . GLN A 1 135 ? 6.875 5.477 -17.617 1.00 82.56 135 GLN A O 1
ATOM 1072 N N . ILE A 1 136 ? 5.228 4.588 -16.370 1.00 82.19 136 ILE A N 1
ATOM 1073 C CA . ILE A 1 136 ? 5.091 3.359 -17.159 1.00 82.19 136 ILE A CA 1
ATOM 1074 C C . ILE A 1 136 ? 4.570 3.686 -18.561 1.00 82.19 136 ILE A C 1
ATOM 1076 O O . ILE A 1 136 ? 5.129 3.194 -19.536 1.00 82.19 136 ILE A O 1
ATOM 1080 N N . ASP A 1 137 ? 3.558 4.547 -18.677 1.00 80.62 137 ASP A N 1
ATOM 1081 C CA . ASP A 1 137 ? 3.007 4.942 -19.976 1.00 80.62 137 ASP A CA 1
ATOM 1082 C C . ASP A 1 137 ? 4.036 5.677 -20.840 1.00 80.62 137 ASP A C 1
ATOM 1084 O O . ASP A 1 137 ? 4.109 5.407 -22.037 1.00 80.62 137 ASP A O 1
ATOM 1088 N N . LEU A 1 138 ? 4.856 6.554 -20.249 1.00 79.62 138 LEU A N 1
ATOM 1089 C CA . LEU A 1 138 ? 5.979 7.185 -20.947 1.00 79.62 138 LEU A CA 1
ATOM 1090 C C . LEU A 1 138 ? 6.996 6.132 -21.395 1.00 79.62 138 LEU A C 1
ATOM 1092 O O . LEU A 1 138 ? 7.395 6.118 -22.549 1.00 79.62 138 LEU A O 1
ATOM 1096 N N . PHE A 1 139 ? 7.370 5.197 -20.521 1.00 74.19 139 PHE A N 1
ATOM 1097 C CA . PHE A 1 139 ? 8.354 4.165 -20.852 1.00 74.19 139 PHE A CA 1
ATOM 1098 C C . PHE A 1 139 ? 7.883 3.192 -21.946 1.00 74.19 139 PHE A C 1
ATOM 1100 O O . PHE A 1 139 ? 8.704 2.678 -22.704 1.00 74.19 139 PHE A O 1
ATOM 1107 N N . LEU A 1 140 ? 6.577 2.918 -22.019 1.00 68.31 140 LEU A N 1
ATOM 1108 C CA . LEU A 1 140 ? 5.994 1.984 -22.985 1.00 68.31 140 LEU A CA 1
ATOM 1109 C C . LEU A 1 140 ? 5.561 2.648 -24.302 1.00 68.31 140 LEU A C 1
ATOM 1111 O O . LEU A 1 140 ? 5.615 1.983 -25.335 1.00 68.31 140 LEU A O 1
ATOM 1115 N N . ASN A 1 141 ? 5.115 3.911 -24.283 1.00 66.31 141 ASN A N 1
ATOM 1116 C CA . ASN A 1 141 ? 4.565 4.592 -25.465 1.00 66.31 141 ASN A CA 1
ATOM 1117 C C . ASN A 1 141 ? 5.479 5.661 -26.069 1.00 66.31 141 ASN A C 1
ATOM 1119 O O . ASN A 1 141 ? 5.318 5.949 -27.259 1.00 66.31 141 ASN A O 1
ATOM 1123 N N . ASP A 1 142 ? 6.413 6.263 -25.317 1.00 57.25 142 ASP A N 1
ATOM 1124 C CA . ASP A 1 142 ? 7.423 7.088 -25.978 1.00 57.25 142 ASP A CA 1
ATOM 1125 C C . ASP A 1 142 ? 8.281 6.163 -26.830 1.00 57.25 142 ASP A C 1
ATOM 1127 O O . ASP A 1 142 ? 8.818 5.161 -26.355 1.00 57.25 142 ASP A O 1
ATOM 1131 N N . ASN A 1 143 ? 8.380 6.499 -28.118 1.00 54.06 143 ASN A N 1
ATOM 1132 C CA . ASN A 1 143 ? 9.268 5.829 -29.054 1.00 54.06 143 ASN A CA 1
ATOM 1133 C C . ASN A 1 143 ? 10.632 5.678 -28.382 1.00 54.06 143 ASN A C 1
ATOM 1135 O O . ASN A 1 143 ? 11.357 6.661 -28.240 1.00 54.06 143 ASN A O 1
ATOM 1139 N N . LEU A 1 144 ? 11.001 4.445 -28.029 1.00 60.28 144 LEU A N 1
ATOM 1140 C CA . LEU A 1 144 ? 12.269 4.077 -27.387 1.00 60.28 144 LEU A CA 1
ATOM 1141 C C . LEU A 1 144 ? 13.509 4.454 -28.233 1.00 60.28 144 LEU A C 1
ATOM 1143 O O . LEU A 1 144 ? 14.624 4.046 -27.926 1.00 60.28 144 LEU A O 1
ATOM 1147 N N . GLY A 1 145 ? 13.327 5.187 -29.340 1.00 58.28 145 GLY A N 1
ATOM 1148 C CA . GLY A 1 145 ? 14.337 5.522 -30.338 1.00 58.28 145 GLY A CA 1
ATOM 1149 C C . GLY A 1 145 ? 14.826 4.304 -31.117 1.00 58.28 145 GLY A C 1
ATOM 1150 O O . GLY A 1 145 ? 15.775 4.415 -31.885 1.00 58.28 145 GLY A O 1
ATOM 1151 N N . TYR A 1 146 ? 14.208 3.143 -30.901 1.00 57.59 146 TYR A N 1
ATOM 1152 C CA . TYR A 1 146 ? 14.710 1.851 -31.330 1.00 57.59 146 TYR A CA 1
ATOM 1153 C C . TYR A 1 146 ? 13.547 0.860 -31.555 1.00 57.59 146 TYR A C 1
ATOM 1155 O O . TYR A 1 146 ? 12.571 0.839 -30.805 1.00 57.59 146 TYR A O 1
ATOM 1163 N N . ASN A 1 147 ? 13.642 0.045 -32.610 1.00 58.75 147 ASN A N 1
ATOM 1164 C CA . ASN A 1 147 ? 12.625 -0.929 -33.006 1.00 58.75 147 ASN A CA 1
ATOM 1165 C C . ASN A 1 147 ? 12.897 -2.317 -32.394 1.00 58.75 147 ASN A C 1
ATOM 1167 O O . ASN A 1 147 ? 13.755 -3.038 -32.906 1.00 58.75 147 ASN A O 1
ATOM 1171 N N . ASN A 1 148 ? 12.125 -2.696 -31.360 1.00 59.22 148 ASN A N 1
ATOM 1172 C CA . ASN A 1 148 ? 12.258 -3.952 -30.598 1.00 59.22 148 ASN A CA 1
ATOM 1173 C C . ASN A 1 148 ? 12.339 -5.241 -31.441 1.00 59.22 148 ASN A C 1
ATOM 1175 O O . ASN A 1 148 ? 12.935 -6.214 -30.981 1.00 59.22 148 ASN A O 1
ATOM 1179 N N . ASP A 1 149 ? 11.830 -5.238 -32.674 1.00 60.12 149 ASP A N 1
ATOM 1180 C CA . ASP A 1 149 ? 11.776 -6.428 -33.527 1.00 60.12 149 ASP A CA 1
ATOM 1181 C C . ASP A 1 149 ? 13.117 -6.776 -34.208 1.00 60.12 149 ASP A C 1
ATOM 1183 O O . ASP A 1 149 ? 13.213 -7.805 -34.881 1.00 60.12 149 ASP A O 1
ATOM 1187 N N . ARG A 1 150 ? 14.157 -5.930 -34.086 1.00 62.22 150 ARG A N 1
ATOM 1188 C CA . ARG A 1 150 ? 15.428 -6.093 -34.828 1.00 62.22 150 ARG A CA 1
ATOM 1189 C C . ARG A 1 150 ? 16.720 -5.954 -34.001 1.00 62.22 150 ARG A C 1
ATOM 1191 O O . ARG A 1 150 ? 17.785 -5.831 -34.604 1.00 62.22 150 ARG A O 1
ATOM 1198 N N . ILE A 1 151 ? 16.691 -6.018 -32.663 1.00 68.81 151 ILE A N 1
ATOM 1199 C CA . ILE A 1 151 ? 17.934 -6.177 -31.870 1.00 68.81 151 ILE A CA 1
ATOM 1200 C C . ILE A 1 151 ? 18.371 -7.627 -31.836 1.00 68.81 151 ILE A C 1
ATOM 1202 O O . ILE A 1 151 ? 17.642 -8.519 -31.407 1.00 68.81 151 ILE A O 1
ATOM 1206 N N . VAL A 1 152 ? 19.647 -7.817 -32.154 1.00 71.69 152 VAL A N 1
ATOM 1207 C CA . VAL A 1 152 ? 20.406 -9.004 -31.782 1.00 71.69 152 VAL A CA 1
ATOM 1208 C C . VAL A 1 152 ? 21.326 -8.621 -30.630 1.00 71.69 152 VAL A C 1
ATOM 1210 O O . VAL A 1 152 ? 22.098 -7.670 -30.728 1.00 71.69 152 VAL A O 1
ATOM 1213 N N . THR A 1 153 ? 21.237 -9.354 -29.522 1.00 73.38 153 THR A N 1
ATOM 1214 C CA . THR A 1 153 ? 22.150 -9.184 -28.385 1.00 73.38 153 THR A CA 1
ATOM 1215 C C . THR A 1 153 ? 23.255 -10.222 -28.469 1.00 73.38 153 THR A C 1
ATOM 1217 O O . THR A 1 153 ? 22.968 -11.413 -28.570 1.00 73.38 153 THR A O 1
ATOM 1220 N N . VAL A 1 154 ? 24.509 -9.782 -28.380 1.00 74.31 154 VAL A N 1
ATOM 1221 C CA . VAL A 1 154 ? 25.672 -10.674 -28.336 1.00 74.31 154 VAL A CA 1
ATOM 1222 C C . VAL A 1 154 ? 26.371 -10.528 -26.978 1.00 74.31 154 VAL A C 1
ATOM 1224 O O . VAL A 1 154 ? 26.729 -9.406 -26.612 1.00 74.31 154 VAL A O 1
ATOM 1227 N N . PRO A 1 155 ? 26.578 -11.622 -26.216 1.00 72.88 155 PRO A N 1
ATOM 1228 C CA . PRO A 1 155 ? 27.381 -11.583 -24.998 1.00 72.88 155 PRO A CA 1
ATOM 1229 C C . PRO A 1 155 ? 28.821 -11.173 -25.315 1.00 72.88 155 PRO A C 1
ATOM 1231 O O . PRO A 1 155 ? 29.506 -11.833 -26.094 1.00 72.88 155 PRO A O 1
ATOM 1234 N N . VAL A 1 156 ? 29.310 -10.131 -24.647 1.00 74.12 156 VAL A N 1
ATOM 1235 C CA . VAL A 1 156 ? 30.735 -9.773 -24.618 1.00 74.12 156 VAL A CA 1
ATOM 1236 C C . VAL A 1 156 ? 31.322 -10.033 -23.227 1.00 74.12 156 VAL A C 1
ATOM 1238 O O . VAL A 1 156 ? 30.596 -9.932 -22.232 1.00 74.12 156 VAL A O 1
ATOM 1241 N N . PRO A 1 157 ? 32.620 -10.386 -23.119 1.00 74.19 157 PRO A N 1
ATOM 1242 C CA . PRO A 1 157 ? 33.274 -10.581 -21.829 1.00 74.19 157 PRO A CA 1
ATOM 1243 C C . PRO A 1 157 ? 33.116 -9.337 -20.950 1.00 74.19 157 PRO A C 1
ATOM 1245 O O . PRO A 1 157 ? 33.519 -8.248 -21.347 1.00 74.19 157 PRO A O 1
ATOM 1248 N N . ARG A 1 158 ? 32.537 -9.501 -19.754 1.00 73.19 158 ARG A N 1
ATOM 1249 C CA . ARG A 1 158 ? 32.355 -8.422 -18.770 1.00 73.19 158 ARG A CA 1
ATOM 1250 C C . ARG A 1 158 ? 33.679 -8.130 -18.056 1.00 73.19 158 ARG A C 1
ATOM 1252 O O . ARG A 1 158 ? 33.835 -8.459 -16.884 1.00 73.19 158 ARG A O 1
ATOM 1259 N N . ASP A 1 159 ? 34.630 -7.550 -18.779 1.00 79.62 159 ASP A N 1
ATOM 1260 C CA . ASP A 1 159 ? 35.901 -7.087 -18.225 1.00 79.62 159 ASP A CA 1
ATOM 1261 C C . ASP A 1 159 ? 36.009 -5.562 -18.348 1.00 79.62 159 ASP A C 1
ATOM 1263 O O . ASP A 1 159 ? 36.192 -5.017 -19.434 1.00 79.62 159 ASP A O 1
ATOM 1267 N N . TRP A 1 160 ? 35.878 -4.878 -17.212 1.00 78.00 160 TRP A N 1
ATOM 1268 C CA . TRP A 1 160 ? 35.969 -3.419 -17.113 1.00 78.00 160 TRP A CA 1
ATOM 1269 C C . TRP A 1 160 ? 37.406 -2.916 -16.919 1.00 78.00 160 TRP A C 1
ATOM 1271 O O . TRP A 1 160 ? 37.611 -1.728 -16.663 1.00 78.00 160 TRP A O 1
ATOM 1281 N N . SER A 1 161 ? 38.408 -3.793 -17.030 1.00 85.31 161 SER A N 1
ATOM 1282 C CA . SER A 1 161 ? 39.804 -3.372 -17.129 1.00 85.31 161 SER A CA 1
ATOM 1283 C C . SER A 1 161 ? 40.028 -2.512 -18.389 1.00 85.31 161 SER A C 1
ATOM 1285 O O . SER A 1 161 ? 39.290 -2.645 -19.371 1.00 85.31 161 SER A O 1
ATOM 1287 N N . PRO A 1 162 ? 41.053 -1.638 -18.421 1.00 82.50 162 PRO A N 1
ATOM 1288 C CA . PRO A 1 162 ? 41.368 -0.845 -19.615 1.00 82.50 162 PRO A CA 1
ATOM 1289 C C . PRO A 1 162 ? 41.574 -1.698 -20.880 1.00 82.50 162 PRO A C 1
ATOM 1291 O O . PRO A 1 162 ? 41.227 -1.278 -21.983 1.00 82.50 162 PRO A O 1
ATOM 1294 N N . GLU A 1 163 ? 42.102 -2.915 -20.728 1.00 82.56 163 GLU A N 1
ATOM 1295 C CA . GLU A 1 163 ? 42.291 -3.872 -21.824 1.00 82.56 163 GLU A CA 1
ATOM 1296 C C . GLU A 1 163 ? 40.967 -4.524 -22.254 1.00 82.56 163 GLU A C 1
ATOM 1298 O O . GLU A 1 163 ? 40.685 -4.629 -23.452 1.00 82.56 163 GLU A O 1
ATOM 1303 N N . GLY A 1 164 ? 40.117 -4.897 -21.293 1.00 82.56 164 GLY A N 1
ATOM 1304 C CA . GLY A 1 164 ? 38.790 -5.459 -21.538 1.00 82.56 164 GLY A CA 1
ATOM 1305 C C . GLY A 1 164 ? 37.852 -4.487 -22.254 1.00 82.56 164 GLY A C 1
ATOM 1306 O O . GLY A 1 164 ? 37.202 -4.862 -23.233 1.00 82.56 164 GLY A O 1
ATOM 1307 N N . VAL A 1 165 ? 37.854 -3.211 -21.856 1.00 83.25 165 VAL A N 1
ATOM 1308 C CA . VAL A 1 165 ? 37.060 -2.154 -22.507 1.00 83.25 165 VAL A CA 1
ATOM 1309 C C . VAL A 1 165 ? 37.511 -1.930 -23.949 1.00 83.25 165 VAL A C 1
ATOM 1311 O O . VAL A 1 165 ? 36.667 -1.869 -24.843 1.00 83.25 165 VAL A O 1
ATOM 1314 N N . ASN A 1 166 ? 38.820 -1.899 -24.213 1.00 84.44 166 ASN A N 1
ATOM 1315 C CA . ASN A 1 166 ? 39.343 -1.811 -25.581 1.00 84.44 166 ASN A CA 1
ATOM 1316 C C . ASN A 1 166 ? 38.910 -3.000 -26.448 1.00 84.44 166 ASN A C 1
ATOM 1318 O O . ASN A 1 166 ? 38.529 -2.818 -27.605 1.00 84.44 166 ASN A O 1
ATOM 1322 N N . LYS A 1 167 ? 38.893 -4.212 -25.884 1.00 82.69 167 LYS A N 1
ATOM 1323 C CA . LYS A 1 167 ? 38.407 -5.407 -26.583 1.00 82.69 167 LYS A CA 1
ATOM 1324 C C . LYS A 1 167 ? 36.905 -5.334 -26.872 1.00 82.69 167 LYS A C 1
ATOM 1326 O O . LYS A 1 167 ? 36.492 -5.656 -27.983 1.00 82.69 167 LYS A O 1
ATOM 1331 N N . MET A 1 168 ? 36.095 -4.882 -25.913 1.00 81.44 168 MET A N 1
ATOM 1332 C CA . MET A 1 168 ? 34.650 -4.691 -26.105 1.00 81.44 168 MET A CA 1
ATOM 1333 C C . MET A 1 168 ? 34.345 -3.629 -27.168 1.00 81.44 168 MET A C 1
ATOM 1335 O O . MET A 1 168 ? 33.479 -3.845 -28.015 1.00 81.44 168 MET A O 1
ATOM 1339 N N . MET A 1 169 ? 35.078 -2.512 -27.169 1.00 83.06 169 MET A N 1
ATOM 1340 C CA . MET A 1 169 ? 34.950 -1.477 -28.200 1.00 83.06 169 MET A CA 1
ATOM 1341 C C . MET A 1 169 ? 35.358 -2.000 -29.581 1.00 83.06 169 MET A C 1
ATOM 1343 O O . MET A 1 169 ? 34.615 -1.800 -30.536 1.00 83.06 169 MET A O 1
ATOM 1347 N N . GLY A 1 170 ? 36.457 -2.754 -29.681 1.00 84.38 170 GLY A N 1
ATOM 1348 C CA . GLY A 1 170 ? 36.878 -3.367 -30.944 1.00 84.38 170 GLY A CA 1
ATOM 1349 C C . GLY A 1 170 ? 35.848 -4.352 -31.505 1.00 84.38 170 GLY A C 1
ATOM 1350 O O . GLY A 1 170 ? 35.581 -4.350 -32.704 1.00 84.38 170 GLY A O 1
ATOM 1351 N N . ILE A 1 171 ? 35.213 -5.148 -30.638 1.00 83.50 171 ILE A N 1
ATOM 1352 C CA . ILE A 1 171 ? 34.103 -6.029 -31.027 1.00 83.50 171 ILE A CA 1
ATOM 1353 C C . ILE A 1 171 ? 32.915 -5.195 -31.536 1.00 83.50 171 ILE A C 1
ATOM 1355 O O . ILE A 1 171 ? 32.388 -5.486 -32.609 1.00 83.50 171 ILE A O 1
ATOM 1359 N N . ARG A 1 172 ? 32.527 -4.123 -30.825 1.00 84.62 172 ARG A N 1
ATOM 1360 C CA . ARG A 1 172 ? 31.465 -3.195 -31.263 1.00 84.62 172 ARG A CA 1
ATOM 1361 C C . ARG A 1 172 ? 31.749 -2.633 -32.658 1.00 84.62 172 ARG A C 1
ATOM 1363 O O . ARG A 1 172 ? 30.856 -2.628 -33.499 1.00 84.62 172 ARG A O 1
ATOM 1370 N N . ASP A 1 173 ? 32.976 -2.178 -32.902 1.00 85.75 173 ASP A N 1
ATOM 1371 C CA . ASP A 1 173 ? 33.378 -1.567 -34.173 1.00 85.75 173 ASP A CA 1
ATOM 1372 C C . ASP A 1 173 ? 33.400 -2.586 -35.325 1.00 85.75 173 ASP A C 1
ATOM 1374 O O . ASP A 1 173 ? 33.009 -2.264 -36.446 1.00 85.75 173 ASP A O 1
ATOM 1378 N N . GLN A 1 174 ? 33.791 -3.839 -35.064 1.00 84.50 174 GLN A N 1
ATOM 1379 C CA . GLN A 1 174 ? 33.698 -4.921 -36.053 1.00 84.50 174 GLN A CA 1
ATOM 1380 C C . GLN A 1 174 ? 32.247 -5.211 -36.442 1.00 84.50 174 GLN A C 1
ATOM 1382 O O . GLN A 1 174 ? 31.953 -5.345 -37.629 1.00 84.50 174 GLN A O 1
ATOM 1387 N N . PHE A 1 175 ? 31.334 -5.255 -35.467 1.00 82.25 175 PHE A N 1
ATOM 1388 C CA . PHE A 1 175 ? 29.907 -5.434 -35.737 1.00 82.25 175 PHE A CA 1
ATOM 1389 C C . PHE A 1 175 ? 29.289 -4.227 -36.449 1.00 82.25 175 PHE A C 1
ATOM 1391 O O . PHE A 1 175 ? 28.470 -4.419 -37.342 1.00 82.25 175 PHE A O 1
ATOM 1398 N N . ALA A 1 176 ? 29.711 -3.004 -36.118 1.00 84.12 176 ALA A N 1
ATOM 1399 C CA . ALA A 1 176 ? 29.252 -1.785 -36.788 1.00 84.12 176 ALA A CA 1
ATOM 1400 C C . ALA A 1 176 ? 29.682 -1.702 -38.265 1.00 84.12 176 ALA A C 1
ATOM 1402 O O . ALA A 1 176 ? 29.027 -1.029 -39.053 1.00 84.12 176 ALA A O 1
ATOM 1403 N N . ASN A 1 177 ? 30.769 -2.381 -38.646 1.00 85.44 177 ASN A N 1
ATOM 1404 C CA . ASN A 1 177 ? 31.269 -2.410 -40.024 1.00 85.44 177 ASN A CA 1
ATOM 1405 C C . ASN A 1 177 ? 30.580 -3.459 -40.916 1.00 85.44 177 ASN A C 1
ATOM 1407 O O . ASN A 1 177 ? 30.854 -3.513 -42.117 1.00 85.44 177 ASN A O 1
ATOM 1411 N N . LEU A 1 178 ? 29.707 -4.310 -40.370 1.00 85.06 178 LEU A N 1
ATOM 1412 C CA . LEU A 1 178 ? 28.941 -5.258 -41.175 1.00 85.06 178 LEU A CA 1
ATOM 1413 C C . LEU A 1 178 ? 27.818 -4.521 -41.913 1.00 85.06 178 LEU A C 1
ATOM 1415 O O . LEU A 1 178 ? 27.001 -3.849 -41.296 1.00 85.06 178 LEU A O 1
ATOM 1419 N N . SER A 1 179 ? 27.703 -4.728 -43.228 1.00 76.31 179 SER A N 1
ATOM 1420 C CA . SER A 1 179 ? 26.675 -4.103 -44.084 1.00 76.31 179 SER A CA 1
ATOM 1421 C C . SER A 1 179 ? 25.227 -4.390 -43.664 1.00 76.31 179 SER A C 1
ATOM 1423 O O . SER A 1 179 ? 24.309 -3.708 -44.107 1.00 76.31 179 SER A O 1
ATOM 1425 N N . ASN A 1 180 ? 25.022 -5.413 -42.831 1.00 80.88 180 ASN A N 1
ATOM 1426 C CA . ASN A 1 180 ? 23.712 -5.858 -42.364 1.00 80.88 180 ASN A CA 1
ATOM 1427 C C . ASN A 1 180 ? 23.344 -5.271 -40.986 1.00 80.88 180 ASN A C 1
ATOM 1429 O O . ASN A 1 180 ? 22.272 -5.583 -40.470 1.00 80.88 180 ASN A O 1
ATOM 1433 N N . VAL A 1 181 ? 24.223 -4.464 -40.377 1.00 79.31 181 VAL A N 1
ATOM 1434 C CA . VAL A 1 181 ? 24.040 -3.862 -39.050 1.00 79.31 181 VAL A CA 1
ATOM 1435 C C . VAL A 1 181 ? 23.911 -2.348 -39.206 1.00 79.31 181 VAL A C 1
ATOM 1437 O O . VAL A 1 181 ? 24.827 -1.680 -39.666 1.00 79.31 181 VAL A O 1
ATOM 1440 N N . GLU A 1 182 ? 22.761 -1.799 -38.814 1.00 77.75 182 GLU A N 1
ATOM 1441 C CA . GLU A 1 182 ? 22.483 -0.358 -38.907 1.00 77.75 182 GLU A CA 1
ATOM 1442 C C . GLU A 1 182 ? 23.163 0.441 -37.783 1.00 77.75 182 GLU A C 1
ATOM 1444 O O . GLU A 1 182 ? 23.652 1.547 -37.995 1.00 77.75 182 GLU A O 1
ATOM 1449 N N . SER A 1 183 ? 23.219 -0.122 -36.572 1.00 77.06 183 SER A N 1
ATOM 1450 C CA . SER A 1 183 ? 23.900 0.484 -35.427 1.00 77.06 183 SER A CA 1
ATOM 1451 C C . SER A 1 183 ? 24.336 -0.579 -34.418 1.00 77.06 183 SER A C 1
ATOM 1453 O O . SER A 1 183 ? 23.701 -1.625 -34.280 1.00 77.06 183 SER A O 1
ATOM 1455 N N . ALA A 1 184 ? 25.436 -0.314 -33.710 1.0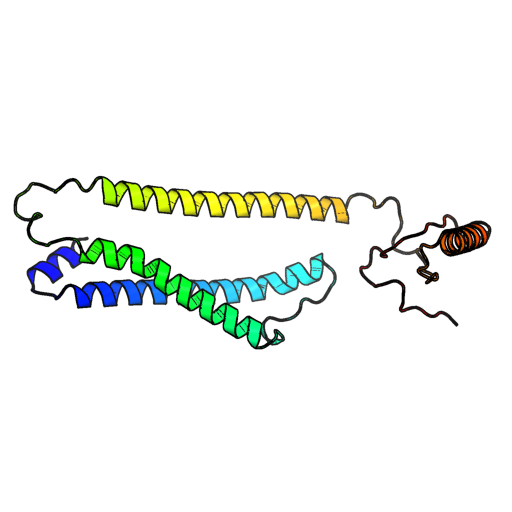0 81.19 184 ALA A N 1
ATOM 1456 C CA . ALA A 1 184 ? 25.954 -1.185 -32.659 1.00 81.19 184 ALA A CA 1
ATOM 1457 C C . ALA A 1 184 ? 26.279 -0.363 -31.406 1.00 81.19 184 ALA A C 1
ATOM 1459 O O . ALA A 1 184 ? 26.978 0.651 -31.480 1.00 81.19 184 ALA A O 1
ATOM 1460 N N . SER A 1 185 ? 25.796 -0.821 -30.251 1.00 79.31 185 SER A N 1
ATOM 1461 C CA . SER A 1 185 ? 26.001 -0.180 -28.951 1.00 79.31 185 SER A CA 1
ATOM 1462 C C . SER A 1 185 ? 26.343 -1.217 -27.882 1.00 79.31 185 SER A C 1
ATOM 1464 O O . SER A 1 185 ? 25.983 -2.388 -28.001 1.00 79.31 185 SER A O 1
ATOM 1466 N N . LEU A 1 186 ? 27.050 -0.785 -26.837 1.00 77.94 186 LEU A N 1
ATOM 1467 C CA . LEU A 1 186 ? 27.357 -1.605 -25.668 1.00 77.94 186 LEU A CA 1
ATOM 1468 C C . LEU A 1 186 ? 26.319 -1.317 -24.578 1.00 77.94 186 LEU A C 1
ATOM 1470 O O . LEU A 1 186 ? 26.070 -0.160 -24.247 1.00 77.94 186 LEU A O 1
ATOM 1474 N N . SER A 1 187 ? 25.732 -2.366 -24.002 1.00 72.31 187 SER A N 1
ATOM 1475 C CA . SER A 1 187 ? 24.792 -2.257 -22.881 1.00 72.31 187 SER A CA 1
ATOM 1476 C C . SER A 1 187 ? 25.177 -3.222 -21.764 1.00 72.31 187 SER A C 1
ATOM 1478 O O . SER A 1 187 ? 25.704 -4.307 -22.011 1.00 72.31 187 SER A O 1
ATOM 1480 N N . TYR A 1 188 ? 24.951 -2.803 -20.518 1.00 68.44 188 TYR A N 1
ATOM 1481 C CA . TYR A 1 188 ? 25.202 -3.641 -19.344 1.00 68.44 188 TYR A CA 1
ATOM 1482 C C . TYR A 1 188 ? 24.049 -4.622 -19.091 1.00 68.44 188 TYR A C 1
ATOM 1484 O O . TYR A 1 188 ? 24.266 -5.811 -18.835 1.00 68.44 188 TYR A O 1
ATOM 1492 N N . GLU A 1 189 ? 22.826 -4.117 -19.229 1.00 64.50 189 GLU A N 1
ATOM 1493 C CA . GLU A 1 189 ? 21.579 -4.869 -19.175 1.00 64.50 189 GLU A CA 1
ATOM 1494 C C . GLU A 1 189 ? 20.810 -4.624 -20.468 1.00 64.50 189 GLU A C 1
ATOM 1496 O O . GLU A 1 189 ? 20.690 -3.486 -20.925 1.00 64.50 189 GLU A O 1
ATOM 1501 N N . ILE A 1 190 ? 20.296 -5.699 -21.063 1.00 65.94 190 ILE A N 1
ATOM 1502 C CA . ILE A 1 190 ? 19.371 -5.567 -22.183 1.00 65.94 190 ILE A CA 1
ATOM 1503 C C . ILE A 1 190 ? 17.981 -5.251 -21.657 1.00 65.94 190 ILE A C 1
ATOM 1505 O O . ILE A 1 190 ? 17.536 -5.788 -20.644 1.00 65.94 190 ILE A O 1
ATOM 1509 N N . MET A 1 191 ? 17.281 -4.386 -22.383 1.00 53.16 191 MET A N 1
ATOM 1510 C CA . MET A 1 191 ? 16.011 -3.796 -21.958 1.00 53.16 191 MET A CA 1
ATOM 1511 C C . MET A 1 191 ? 14.881 -4.821 -21.762 1.00 53.16 191 MET A C 1
ATOM 1513 O O . MET A 1 191 ? 13.901 -4.531 -21.089 1.00 53.16 191 MET A O 1
ATOM 1517 N N . ASN A 1 192 ? 15.047 -6.048 -22.271 1.00 57.50 192 ASN A N 1
ATOM 1518 C CA . ASN A 1 192 ? 14.139 -7.175 -22.035 1.00 57.50 192 ASN A CA 1
ATOM 1519 C C . ASN A 1 192 ? 14.365 -7.877 -20.672 1.00 57.50 192 ASN A C 1
ATOM 1521 O O . ASN A 1 192 ? 13.880 -8.982 -20.448 1.00 57.50 192 ASN A O 1
ATOM 1525 N N . GLY A 1 193 ? 15.174 -7.302 -19.772 1.00 53.56 193 GLY A N 1
ATOM 1526 C CA . GLY A 1 193 ? 15.410 -7.820 -18.415 1.00 53.56 193 GLY A CA 1
ATOM 1527 C C . GLY A 1 193 ? 16.166 -9.153 -18.347 1.00 53.56 193 GLY A C 1
ATOM 1528 O O . GLY A 1 193 ? 16.431 -9.666 -17.261 1.00 53.56 193 GLY A O 1
ATOM 1529 N N . ASN A 1 194 ? 16.535 -9.727 -19.492 1.00 52.94 194 ASN A N 1
ATOM 1530 C CA . ASN A 1 194 ? 17.311 -10.951 -19.551 1.00 52.94 194 ASN A CA 1
ATOM 1531 C C . ASN A 1 194 ? 18.790 -10.582 -19.395 1.00 52.94 194 ASN A C 1
ATOM 1533 O O . ASN A 1 194 ? 19.296 -9.728 -20.110 1.00 52.94 194 ASN A O 1
ATOM 1537 N N . ASN A 1 195 ? 19.523 -11.183 -18.463 1.00 50.72 195 ASN A N 1
ATOM 1538 C CA . ASN A 1 195 ? 20.966 -10.961 -18.435 1.00 50.72 195 ASN A CA 1
ATOM 1539 C C . ASN A 1 195 ? 21.542 -11.477 -19.759 1.00 50.72 195 ASN A C 1
ATOM 1541 O O . ASN A 1 195 ? 21.287 -12.623 -20.130 1.00 50.72 195 ASN A O 1
ATOM 1545 N N . GLY A 1 196 ? 22.308 -10.645 -20.471 1.00 48.28 196 GLY A N 1
ATOM 1546 C CA . GLY A 1 196 ? 22.893 -10.959 -21.781 1.00 48.28 196 GLY A CA 1
ATOM 1547 C C . GLY A 1 196 ? 23.885 -12.130 -21.786 1.00 48.28 196 GLY A C 1
ATOM 1548 O O . GLY A 1 196 ? 24.703 -12.204 -22.685 1.00 48.28 196 GLY A O 1
ATOM 1549 N N . SER A 1 197 ? 23.856 -13.020 -20.789 1.00 45.94 197 SER A N 1
ATOM 1550 C CA . SER A 1 197 ? 24.731 -14.178 -20.626 1.00 45.94 197 SER A CA 1
ATOM 1551 C C . SER A 1 197 ? 24.184 -15.483 -21.216 1.00 45.94 197 SER A C 1
ATOM 1553 O O . SER A 1 197 ? 24.925 -16.458 -21.229 1.00 45.94 197 SER A O 1
ATOM 1555 N N . ASN A 1 198 ? 22.923 -15.544 -21.672 1.00 40.31 198 ASN A N 1
ATOM 1556 C CA . ASN A 1 198 ? 22.263 -16.832 -21.963 1.00 40.31 198 ASN A CA 1
ATOM 1557 C C . ASN A 1 198 ? 21.989 -17.162 -23.440 1.00 40.31 198 ASN A C 1
ATOM 1559 O O . ASN A 1 198 ? 21.401 -18.206 -23.709 1.00 40.31 198 ASN A O 1
ATOM 1563 N N . SER A 1 199 ? 22.443 -16.361 -24.405 1.00 40.69 199 SER A N 1
ATOM 1564 C CA . SER A 1 199 ? 22.438 -16.775 -25.815 1.00 40.69 199 SER A CA 1
ATOM 1565 C C . SER A 1 199 ? 23.863 -17.002 -26.309 1.00 40.69 199 SER A C 1
ATOM 1567 O O . SER A 1 199 ? 24.466 -16.150 -26.960 1.00 40.69 199 SER A O 1
ATOM 1569 N N . THR A 1 200 ? 24.416 -18.171 -25.988 1.00 29.61 200 THR A N 1
ATOM 1570 C CA . THR A 1 200 ? 25.519 -18.744 -26.764 1.00 29.61 200 THR A CA 1
ATOM 1571 C C . THR A 1 200 ? 24.964 -19.148 -28.121 1.00 29.61 200 THR A C 1
ATOM 1573 O O . THR A 1 200 ? 24.263 -20.153 -28.234 1.00 29.61 200 THR A O 1
ATOM 1576 N N . ILE A 1 201 ? 25.229 -18.327 -29.128 1.00 33.28 201 ILE A N 1
ATOM 1577 C CA . ILE A 1 201 ? 24.990 -18.673 -30.524 1.00 33.28 201 ILE A CA 1
ATOM 1578 C C . ILE A 1 201 ? 26.227 -19.456 -30.981 1.00 33.28 201 ILE A C 1
ATOM 1580 O O . ILE A 1 201 ? 27.328 -18.903 -30.982 1.00 33.28 201 ILE A O 1
ATOM 1584 N N . PHE A 1 202 ? 26.049 -20.747 -31.263 1.00 32.59 202 PHE A N 1
ATOM 1585 C CA . PHE A 1 202 ? 26.932 -21.497 -32.158 1.00 32.59 202 PHE A CA 1
ATOM 1586 C C . PHE A 1 202 ? 26.509 -21.228 -33.600 1.00 32.59 202 PHE A C 1
ATOM 1588 O O . PHE A 1 202 ? 25.280 -21.117 -33.823 1.00 32.59 202 PHE A O 1
#

Secondary structure (DSSP, 8-state):
-HHHHHHHHTT--HHHHHHHHHHHHHHHHHHHHHHHHHHHHHHHHHHHHHHTSPPPPGGGS-HHHHHHHHHHHHHHHHHHHHHHHHHHHH--TTSTTTT----THHHHHHHHHHHHHHHHHHHHHHHHHHHHHHHHHHHHHS--SS-GGG----------SHHHHHHHHHHHHHHHTSTT-S-----SS-TTS--TTS----

Foldseek 3Di:
DVVLLVCVVVPDDLVVLLVVLLVVLLVVLVVVVVVVVVVCVVCQVVVCVLLVHHDDDPVNDDPVVVVVVVVVSVVSSCVRSCLCSVVSSPPDSPVVVVPDPDPCPVVVVVVVVVVVVVVVVVVVVVVVVVVVVVVSCCVVPVPPVDDPVDDDQADQPPDPPPVSVVVVVVVQVVQCPDPVDPHGDDDCADPNRDGSPPDPDD

Sequence (202 aa):
MKEIGLRKALGSYKSQMVRLFLAESYLNVIFALAFSTVVYWLAKPLFENIVNNKLISIIDLPPHILFIKFLVVLALGFIGGLYPAFILSSMQAFETLKGKLPNIKVNSIFKKSLIVFQFTLAMIVLVVTAVITQQIDLFLNDNLGYNNDRIVTVPVPRDWSPEGVNKMMGIRDQFANLSNVESASLSYEIMNGNNGSNSTIF

pLDDT: mean 72.08, std 15.73, range [29.61, 95.69]

Radius of gyration: 30.16 Å; chains: 1; bounding box: 68×40×82 Å